Protein AF-A0A2S7PVA0-F1 (afdb_monomer)

Foldseek 3Di:
DDDDDDDDDDDDPDDDDDDDDPPPDPDPDDPDDPPPPEFQEDDCLPFQEDKDFPVCQVVDPADCDPLHHQWHFWDQDPTITGTFGWAAAEPPRYWWIFRDDDQVSHDPVSLLSQLLLLLVVQVVLPFPAEEAEPDNSVNNRCSNCVNVPHNDHFYKDQDDDPQFDCLQKFFFDDSHDDDGGTIIGGDPVCLVVFAPTAYEYEEEEDEQLRRVVSVVVSCVVSVGNDSAYEYQEYEADNSVVVDDPNNVVRYDYSTYYAIWTDDPRHTDHD

pLDDT: mean 85.4, std 19.68, range [29.08, 98.88]

Mean predicted aligned error: 9.06 Å

Solvent-accessible surface area (backbone atoms only — not comparable to full-atom values): 15372 Å² total; per-residue (Å²): 139,85,84,85,79,80,84,84,79,85,75,84,91,82,74,86,86,72,77,82,67,96,77,65,64,97,68,81,83,70,94,80,70,86,92,67,74,38,81,48,37,65,86,65,84,77,39,42,54,60,74,40,54,52,85,52,52,82,74,47,100,58,48,63,51,83,48,19,30,47,31,41,62,27,50,64,51,100,58,34,22,37,55,19,45,30,40,54,48,76,90,44,56,64,57,34,32,32,56,49,84,58,54,86,67,32,30,71,67,39,42,45,51,41,16,47,49,32,27,64,68,44,53,87,54,59,56,73,39,33,34,11,35,66,69,34,5,52,64,32,25,52,48,23,16,47,69,69,71,37,97,57,52,48,67,35,35,72,72,87,54,96,84,51,52,72,92,44,49,44,76,40,68,56,95,84,66,81,78,80,63,56,41,43,32,44,56,67,91,52,47,80,72,42,56,88,31,36,27,28,39,24,37,38,71,44,39,62,25,60,48,57,48,56,48,52,56,50,41,47,74,67,58,36,44,72,52,31,38,36,22,51,26,37,35,49,67,54,23,68,78,65,38,54,73,72,60,55,73,32,52,44,54,30,28,53,43,57,41,28,28,57,48,98,77,23,30,35,79,104

Secondary structure (DSSP, 8-state):
----PPPPPPP---S--PPPPTTS-SS-----S-----TT----TTTTS--EEGGGGGGSSS--SSSB-SEEEEESSSSEEEEEEEEEETTEEEEEEEE---GGGS-HHHHHHHHHHHHHHHGGG--SEEEE-TTHHHHHHHHHHHHHT-S--EEEES---TT--GGGEEE---TT--SSPPEEEE-GGGGGGTTTSEEEEEEEEESSSHHHHHHHHHHHHTT-EEEEEEEEEEESSTHHHHS-HHHHHTEEEEEEE-EEEEETTEEEE-

Radius of gyration: 22.17 Å; Cα contacts (8 Å, |Δi|>4): 518; chains: 1; bounding box: 52×64×64 Å

Structure (mmCIF, N/CA/C/O backbone):
data_AF-A0A2S7PVA0-F1
#
_entry.id   AF-A0A2S7PVA0-F1
#
loop_
_atom_site.group_PDB
_atom_site.id
_atom_site.type_symbol
_atom_site.label_atom_id
_atom_site.label_alt_id
_atom_site.label_comp_id
_atom_site.label_asym_id
_atom_site.label_entity_id
_atom_site.label_seq_id
_atom_site.pdbx_PDB_ins_code
_atom_site.Cartn_x
_atom_site.Cartn_y
_atom_site.Cartn_z
_atom_site.occupancy
_atom_site.B_iso_or_equiv
_atom_site.auth_seq_id
_atom_site.auth_comp_id
_atom_site.auth_asym_id
_atom_site.auth_atom_id
_atom_site.pdbx_PDB_model_num
ATOM 1 N N . MET A 1 1 ? -29.826 48.491 -10.763 1.00 40.53 1 MET A N 1
ATOM 2 C CA . MET A 1 1 ? -28.794 49.087 -11.645 1.00 40.53 1 MET A CA 1
ATOM 3 C C . MET A 1 1 ? -27.520 49.118 -10.806 1.00 40.53 1 MET A C 1
ATOM 5 O O . MET A 1 1 ? -27.577 49.700 -9.741 1.00 40.53 1 MET A O 1
ATOM 9 N N . ASN A 1 2 ? -26.447 48.369 -11.048 1.00 35.41 2 ASN A N 1
ATOM 10 C CA . ASN A 1 2 ? -25.770 48.039 -12.298 1.00 35.41 2 ASN A CA 1
ATOM 11 C C . ASN A 1 2 ? -25.243 46.597 -12.278 1.00 35.41 2 ASN A C 1
ATOM 13 O O . ASN A 1 2 ? -24.535 46.209 -11.355 1.00 35.41 2 ASN A O 1
ATOM 17 N N . GLY A 1 3 ? -25.563 45.836 -13.325 1.00 34.19 3 GLY A N 1
ATOM 18 C CA . GLY A 1 3 ? -24.833 44.628 -13.689 1.00 34.19 3 GLY A CA 1
ATOM 19 C C . GLY A 1 3 ? -23.724 45.001 -14.667 1.00 34.19 3 GLY A C 1
ATOM 20 O O . GLY A 1 3 ? -24.008 45.536 -15.738 1.00 34.19 3 GLY A O 1
ATOM 21 N N . SER A 1 4 ? -22.474 44.728 -14.307 1.00 36.03 4 SER A N 1
ATOM 22 C CA . SER A 1 4 ? -21.340 44.870 -15.219 1.00 36.03 4 SER A CA 1
ATOM 23 C C . SER A 1 4 ? -21.213 43.596 -16.051 1.00 36.03 4 SER A C 1
ATOM 25 O O . SER A 1 4 ? -20.776 42.557 -15.562 1.00 36.03 4 SER A O 1
ATOM 27 N N . LYS A 1 5 ? -21.650 43.67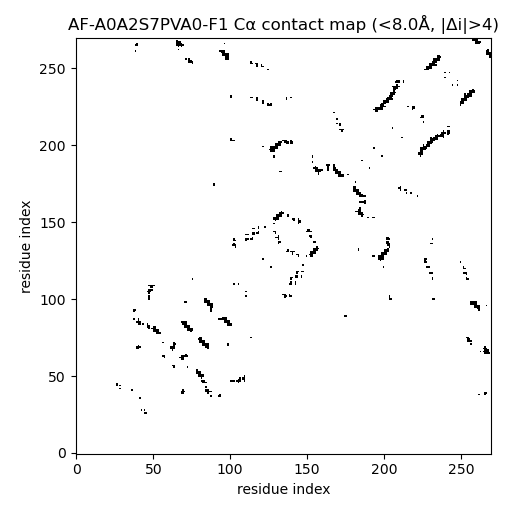7 -17.312 1.00 36.53 5 LYS A N 1
ATOM 28 C CA . LYS A 1 5 ? -21.418 42.664 -18.348 1.00 36.53 5 LYS A CA 1
ATOM 29 C C . LYS A 1 5 ? -19.937 42.669 -18.735 1.00 36.53 5 LYS A C 1
ATOM 31 O O . LYS A 1 5 ? -19.406 43.709 -19.110 1.00 36.53 5 LYS A O 1
ATOM 36 N N . ILE A 1 6 ? -19.299 41.505 -18.686 1.00 37.03 6 ILE A N 1
ATOM 37 C CA . ILE A 1 6 ? -17.985 41.267 -19.298 1.00 37.03 6 ILE A CA 1
ATOM 38 C C . ILE A 1 6 ? -18.224 41.022 -20.803 1.00 37.03 6 ILE A C 1
ATOM 40 O O . ILE A 1 6 ? -19.120 40.239 -21.131 1.00 37.03 6 ILE A O 1
ATOM 44 N N . PRO A 1 7 ? -17.500 41.677 -21.731 1.00 35.84 7 PRO A N 1
ATOM 45 C CA . PRO A 1 7 ? -17.732 41.496 -23.157 1.00 35.84 7 PRO A CA 1
ATOM 46 C C . PRO A 1 7 ? -17.161 40.164 -23.655 1.00 35.84 7 PRO A C 1
ATOM 48 O O . PRO A 1 7 ? -16.005 39.828 -23.409 1.00 35.84 7 PRO A O 1
ATOM 51 N N . TYR A 1 8 ? -17.997 39.429 -24.387 1.00 29.08 8 TYR A N 1
ATOM 52 C CA . TYR A 1 8 ? -17.640 38.240 -25.156 1.00 29.08 8 TYR A CA 1
ATOM 53 C C . TYR A 1 8 ? -16.896 38.698 -26.420 1.00 29.08 8 TYR A C 1
ATOM 55 O O . TYR A 1 8 ? -17.469 39.410 -27.245 1.00 29.08 8 TYR A O 1
ATOM 63 N N . THR A 1 9 ? -15.626 38.333 -26.579 1.00 37.41 9 THR A N 1
ATOM 64 C CA . THR A 1 9 ? -14.903 38.534 -27.839 1.00 37.41 9 THR A CA 1
ATOM 65 C C . THR A 1 9 ? -15.227 37.381 -28.787 1.00 37.41 9 THR A C 1
ATOM 67 O O . THR A 1 9 ? -14.934 36.220 -28.505 1.00 37.41 9 THR A O 1
ATOM 70 N N . SER A 1 10 ? -15.872 37.695 -29.914 1.00 35.56 10 SER A N 1
ATOM 71 C CA . SER A 1 10 ? -16.090 36.754 -31.012 1.00 35.56 10 SER A CA 1
ATOM 72 C C . SER A 1 10 ? -14.745 36.380 -31.632 1.00 35.56 10 SER A C 1
ATOM 74 O O . SER A 1 10 ? -14.022 37.258 -32.105 1.00 35.56 10 SER A O 1
ATOM 76 N N . LYS A 1 11 ? -14.403 35.090 -31.648 1.00 40.78 11 LYS A N 1
ATOM 77 C CA . LYS A 1 11 ? -13.320 34.588 -32.497 1.00 40.78 11 LYS A CA 1
ATOM 78 C C . LYS A 1 11 ? -13.879 34.218 -33.866 1.00 40.78 11 LYS A C 1
ATOM 80 O O . LYS A 1 11 ? -14.858 33.483 -33.955 1.00 40.78 11 LYS A O 1
ATOM 85 N N . ASP A 1 12 ? -13.221 34.765 -34.882 1.00 35.72 12 ASP A N 1
ATOM 86 C CA . ASP A 1 12 ? -13.365 34.463 -36.303 1.00 35.72 12 ASP A CA 1
ATOM 87 C C . ASP A 1 12 ? -13.485 32.962 -36.579 1.00 35.72 12 ASP A C 1
ATOM 89 O O . ASP A 1 12 ? -12.668 32.153 -36.132 1.00 35.72 12 ASP A O 1
ATOM 93 N N . THR A 1 13 ? -14.499 32.617 -37.366 1.00 42.31 13 THR A N 1
ATOM 94 C CA . THR A 1 13 ? -14.772 31.276 -37.882 1.00 42.31 13 THR A CA 1
ATOM 95 C C . THR A 1 13 ? -14.211 31.164 -39.294 1.00 42.31 13 THR A C 1
ATOM 97 O O . THR A 1 13 ? -14.911 31.376 -40.276 1.00 42.31 13 THR A O 1
ATOM 100 N N . SER A 1 14 ? -12.926 30.827 -39.411 1.00 40.72 14 SER A N 1
ATOM 101 C CA . SER A 1 14 ? -12.366 30.340 -40.679 1.00 40.72 14 SER A CA 1
ATOM 102 C C . SER A 1 14 ? -11.061 29.566 -40.469 1.00 40.72 14 SER A C 1
ATOM 104 O O . SER A 1 14 ? -9.987 30.013 -40.874 1.00 40.72 14 SER A O 1
ATOM 106 N N . LYS A 1 15 ? -11.134 28.400 -39.823 1.00 38.19 15 LYS A N 1
ATOM 107 C CA . LYS A 1 15 ? -10.180 27.305 -40.050 1.00 38.19 15 LYS A CA 1
ATOM 108 C C . LYS A 1 15 ? -10.946 25.990 -40.012 1.00 38.19 15 LYS A C 1
ATOM 110 O O . LYS A 1 15 ? -11.670 25.732 -39.062 1.00 38.19 15 LYS A O 1
ATOM 115 N N . GLU A 1 16 ? -10.818 25.242 -41.097 1.00 37.25 16 GLU A N 1
ATOM 116 C CA . GLU A 1 16 ? -11.435 23.943 -41.341 1.00 37.25 16 GLU A CA 1
ATOM 117 C C . GLU A 1 16 ? -11.142 22.965 -40.192 1.00 37.25 16 GLU A C 1
ATOM 119 O O . GLU A 1 16 ? -9.982 22.727 -39.846 1.00 37.25 16 GLU A O 1
ATOM 124 N N . ASP A 1 17 ? -12.203 22.407 -39.604 1.00 38.41 17 ASP A N 1
ATOM 125 C CA . ASP A 1 17 ? -12.130 21.348 -38.599 1.00 38.41 17 ASP A CA 1
ATOM 126 C C . ASP A 1 17 ? -11.750 20.023 -39.272 1.00 38.41 17 ASP A C 1
ATOM 128 O O . ASP A 1 17 ? -12.591 19.288 -39.793 1.00 38.41 17 ASP A O 1
ATOM 132 N N . VAL A 1 18 ? -10.456 19.705 -39.254 1.00 39.47 18 VAL A N 1
ATOM 133 C CA . VAL A 1 18 ? -9.972 18.343 -39.500 1.00 39.47 18 VAL A CA 1
ATOM 134 C C . VAL A 1 18 ? -10.166 17.547 -38.202 1.00 39.47 18 VAL A C 1
ATOM 136 O O . VAL A 1 18 ? -9.608 17.943 -37.175 1.00 39.47 18 VAL A O 1
ATOM 139 N N . PRO A 1 19 ? -10.926 16.435 -38.194 1.00 35.00 19 PRO A N 1
ATOM 140 C CA . PRO A 1 19 ? -11.076 15.627 -36.990 1.00 35.00 19 PRO A CA 1
ATOM 141 C C . PRO A 1 19 ? -9.715 15.026 -36.598 1.00 35.00 19 PRO A C 1
ATOM 143 O O . PRO A 1 19 ? -8.966 14.591 -37.480 1.00 35.00 19 PRO A O 1
ATOM 146 N N . PRO A 1 20 ? -9.358 14.991 -35.301 1.00 38.53 20 PRO A N 1
ATOM 147 C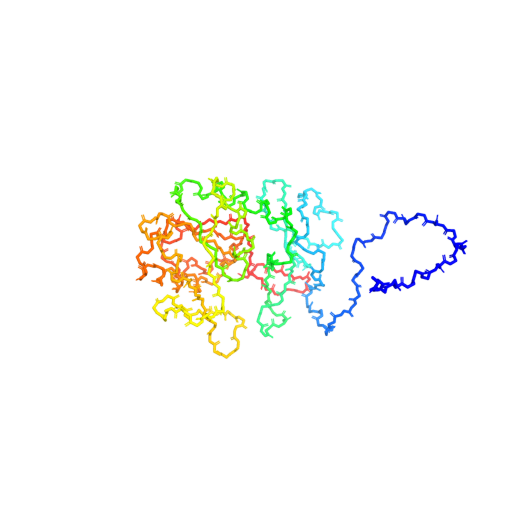 CA . PRO A 1 20 ? -8.079 14.439 -34.879 1.00 38.53 20 PRO A CA 1
ATOM 148 C C . PRO A 1 20 ? -8.014 12.949 -35.229 1.00 38.53 20 PRO A C 1
ATOM 150 O O . PRO A 1 20 ? -8.941 12.187 -34.946 1.00 38.53 20 PRO A O 1
ATOM 153 N N . SER A 1 21 ? -6.914 12.538 -35.864 1.00 38.97 21 SER A N 1
ATOM 154 C CA . SER A 1 21 ? -6.631 11.131 -36.132 1.00 38.97 21 SER A CA 1
ATOM 155 C C . SER A 1 21 ? -6.515 10.361 -34.814 1.00 38.97 21 SER A C 1
ATOM 157 O O . SER A 1 21 ? -5.967 10.855 -33.827 1.00 38.97 21 SER A O 1
ATOM 159 N N . SER A 1 22 ? -7.004 9.122 -34.803 1.00 44.53 22 SER A N 1
ATOM 160 C CA . SER A 1 22 ? -7.028 8.210 -33.649 1.00 44.53 22 SER A CA 1
ATOM 161 C C . SER A 1 22 ? -5.646 7.764 -33.137 1.00 44.53 22 SER A C 1
ATOM 163 O O . SER A 1 22 ? -5.575 6.866 -32.306 1.00 44.53 22 SER A O 1
ATOM 165 N N . ASP A 1 23 ? -4.563 8.378 -33.620 1.00 40.47 23 ASP A N 1
ATOM 166 C CA . ASP A 1 23 ? -3.165 8.024 -33.331 1.00 40.47 23 ASP A CA 1
ATOM 167 C C . ASP A 1 23 ? -2.453 9.023 -32.403 1.00 40.47 23 ASP A C 1
ATOM 169 O O . ASP A 1 23 ? -1.264 8.882 -32.105 1.00 40.47 23 ASP A O 1
ATOM 173 N N . GLN A 1 24 ? -3.152 10.042 -31.897 1.00 38.97 24 GLN A N 1
ATOM 174 C CA . GLN A 1 24 ? -2.595 10.884 -30.841 1.00 38.97 24 GLN A CA 1
ATOM 175 C C . GLN A 1 24 ? -2.660 10.145 -29.506 1.00 38.97 24 GLN A C 1
ATOM 177 O O . GLN A 1 24 ? -3.728 9.982 -28.916 1.00 38.97 24 GLN A O 1
ATOM 182 N N . ALA A 1 25 ? -1.494 9.713 -29.017 1.00 38.81 25 ALA A N 1
ATOM 183 C CA . ALA A 1 25 ? -1.330 9.236 -27.651 1.00 38.81 25 ALA A CA 1
ATOM 184 C C . ALA A 1 25 ? -2.048 10.202 -26.692 1.00 38.81 25 ALA A C 1
ATOM 186 O O . ALA A 1 25 ? -1.724 11.389 -26.659 1.00 38.81 25 ALA A O 1
ATOM 187 N N . LEU A 1 26 ? -3.009 9.683 -25.918 1.00 37.62 26 LEU A N 1
ATOM 188 C CA . LEU A 1 26 ? -3.904 10.432 -25.019 1.00 37.62 26 LEU A CA 1
ATOM 189 C C . LEU A 1 26 ? -3.189 11.359 -24.012 1.00 37.62 26 LEU A C 1
ATOM 191 O O . LEU A 1 26 ? -3.840 12.170 -23.362 1.00 37.62 26 LEU A O 1
ATOM 195 N N . TYR A 1 27 ? -1.859 11.281 -23.911 1.00 39.84 27 TYR A N 1
ATOM 196 C CA . TYR A 1 27 ? -1.022 12.148 -23.091 1.00 39.84 27 TYR A CA 1
ATOM 197 C C . TYR A 1 27 ? 0.310 12.436 -23.809 1.00 39.84 27 TYR A C 1
ATOM 199 O O . TYR A 1 27 ? 1.237 11.626 -23.716 1.00 39.84 27 TYR A O 1
ATOM 207 N N . PRO A 1 28 ? 0.462 13.568 -24.523 1.00 41.44 28 PRO A N 1
ATOM 208 C CA . PRO A 1 28 ? 1.761 13.967 -25.050 1.00 41.44 28 PRO A CA 1
ATOM 209 C C . PRO A 1 28 ? 2.713 14.227 -23.876 1.00 41.44 28 PRO A C 1
ATOM 211 O O . PRO A 1 28 ? 2.553 15.195 -23.131 1.00 41.44 28 PRO A O 1
ATOM 214 N N . TYR A 1 29 ? 3.717 13.368 -23.689 1.00 46.62 29 TYR A N 1
ATOM 215 C CA . TYR A 1 29 ? 4.789 13.644 -22.741 1.00 46.62 29 TYR A CA 1
ATOM 216 C C . TYR A 1 29 ? 5.672 14.747 -23.345 1.00 46.62 29 TYR A C 1
ATOM 218 O O . TYR A 1 29 ? 6.374 14.546 -24.331 1.00 46.62 29 TYR A O 1
ATOM 226 N N . ARG A 1 30 ? 5.622 15.957 -22.786 1.00 46.97 30 ARG A N 1
ATOM 227 C CA . ARG A 1 30 ? 6.718 16.919 -22.954 1.00 46.97 30 ARG A CA 1
ATOM 228 C C . ARG A 1 30 ? 7.723 16.643 -21.846 1.00 46.97 30 ARG A C 1
ATOM 230 O O . ARG A 1 30 ? 7.327 16.422 -20.705 1.00 46.97 30 ARG A O 1
ATOM 237 N N . THR A 1 31 ? 9.007 16.638 -22.177 1.00 45.00 31 THR A N 1
ATOM 238 C CA . THR A 1 31 ? 10.101 16.485 -21.213 1.00 45.00 31 THR A CA 1
ATOM 239 C C . THR A 1 31 ? 10.041 17.634 -20.199 1.00 45.00 31 THR A C 1
ATOM 241 O O . THR A 1 31 ? 10.485 18.741 -20.487 1.00 45.00 31 THR A O 1
ATOM 244 N N . ILE A 1 32 ? 9.433 17.403 -19.034 1.00 41.22 32 ILE A N 1
ATOM 245 C CA . ILE A 1 32 ? 9.379 18.351 -17.915 1.00 41.22 32 ILE A CA 1
ATOM 246 C C . ILE A 1 32 ? 10.041 17.655 -16.723 1.00 41.22 32 ILE A C 1
ATOM 248 O O . ILE A 1 32 ? 9.461 16.752 -16.126 1.00 41.22 32 ILE A O 1
ATOM 252 N N . GLY A 1 33 ? 11.281 18.043 -16.419 1.00 48.91 33 GLY A N 1
ATOM 253 C CA . GLY A 1 33 ? 12.088 17.499 -15.320 1.00 48.91 33 GLY A CA 1
ATOM 254 C C . GLY A 1 33 ? 13.539 17.215 -15.734 1.00 48.91 33 GLY A C 1
ATOM 255 O O . GLY A 1 33 ? 13.818 17.121 -16.932 1.00 48.91 33 GLY A O 1
ATOM 256 N N . PRO A 1 34 ? 14.482 17.107 -14.776 1.00 47.88 34 PRO A N 1
ATOM 257 C CA . PRO A 1 34 ? 15.859 16.743 -15.084 1.00 47.88 34 PRO A CA 1
ATOM 258 C C . PRO A 1 34 ? 15.883 15.382 -15.791 1.00 47.88 34 PRO A C 1
ATOM 260 O O . PRO A 1 34 ? 15.364 14.392 -15.279 1.00 47.88 34 PRO A O 1
ATOM 263 N N . LEU A 1 35 ? 16.472 15.346 -16.989 1.00 49.91 35 LEU A N 1
ATOM 264 C CA . LEU A 1 35 ? 16.760 14.122 -17.731 1.00 49.91 35 LEU A CA 1
ATOM 265 C C . LEU A 1 35 ? 17.751 13.276 -16.928 1.00 49.91 35 LEU A C 1
ATOM 267 O O . LEU A 1 35 ? 18.963 13.393 -17.076 1.00 49.91 35 LEU A O 1
ATOM 271 N N . THR A 1 36 ? 17.230 12.402 -16.081 1.00 53.41 36 THR A N 1
ATOM 272 C CA . THR A 1 36 ? 17.987 11.302 -15.486 1.00 53.41 36 THR A CA 1
ATOM 273 C C . THR A 1 36 ? 17.240 10.001 -15.750 1.00 53.41 36 THR A C 1
ATOM 275 O O . THR A 1 36 ? 16.908 9.246 -14.840 1.00 53.41 36 THR A O 1
ATOM 278 N N . HIS A 1 37 ? 16.954 9.720 -17.029 1.00 56.56 37 HIS A N 1
ATOM 279 C CA . HIS A 1 37 ? 16.619 8.354 -17.423 1.00 56.56 37 HIS A CA 1
ATOM 280 C C . HIS A 1 37 ? 17.846 7.489 -17.164 1.00 56.56 37 HIS A C 1
ATOM 282 O O . HIS A 1 37 ? 18.862 7.548 -17.853 1.00 56.56 37 HIS A O 1
ATOM 288 N N . THR A 1 38 ? 17.752 6.760 -16.068 1.00 72.50 38 THR A N 1
ATOM 289 C CA . THR A 1 38 ? 18.722 5.786 -15.598 1.00 72.50 38 THR A CA 1
ATOM 290 C C . THR A 1 38 ? 18.431 4.444 -16.264 1.00 72.50 38 THR A C 1
ATOM 292 O O . THR A 1 38 ? 17.438 4.301 -16.984 1.00 72.50 38 THR A O 1
ATOM 295 N N . HIS A 1 39 ? 19.317 3.474 -16.042 1.00 86.56 39 HIS A N 1
ATOM 296 C CA . HIS A 1 39 ? 19.247 2.091 -16.522 1.00 86.56 39 HIS A CA 1
ATOM 297 C C . HIS A 1 39 ? 17.803 1.558 -16.657 1.00 86.56 39 HIS A C 1
ATOM 299 O O . HIS A 1 39 ? 17.159 1.286 -15.658 1.00 86.56 39 HIS A O 1
ATOM 305 N N . PHE A 1 40 ? 17.263 1.448 -17.877 1.00 89.94 40 PHE A N 1
ATOM 306 C CA . PHE A 1 40 ? 15.893 0.966 -18.148 1.00 89.94 40 PHE A CA 1
ATOM 307 C C . PHE A 1 40 ? 14.778 1.598 -17.283 1.00 89.94 40 PHE A C 1
ATOM 309 O O . PHE A 1 40 ? 13.978 0.904 -16.658 1.00 89.94 40 PHE A O 1
ATOM 316 N N . THR A 1 41 ? 14.699 2.931 -17.276 1.00 88.00 41 THR A N 1
ATOM 317 C CA . THR A 1 41 ? 13.606 3.704 -16.654 1.00 88.00 41 THR A CA 1
ATOM 318 C C . THR A 1 41 ? 12.979 4.668 -17.662 1.00 88.00 41 THR A C 1
ATOM 320 O O . THR A 1 41 ? 13.639 5.083 -18.614 1.00 88.00 41 THR A O 1
ATOM 323 N N . GLN A 1 42 ? 11.709 5.040 -17.476 1.00 86.88 42 GLN A N 1
ATOM 324 C CA . GLN A 1 42 ? 11.005 5.969 -18.373 1.00 86.88 42 GLN A CA 1
ATOM 325 C C . GLN A 1 42 ? 9.999 6.856 -17.615 1.00 86.88 42 GLN A C 1
ATOM 327 O O . GLN A 1 42 ? 9.692 6.557 -16.455 1.00 86.88 42 GLN A O 1
ATOM 332 N N . PRO A 1 43 ? 9.487 7.950 -18.220 1.00 86.31 43 PRO A N 1
ATOM 333 C CA . PRO A 1 43 ? 8.485 8.801 -17.584 1.00 86.31 43 PRO A CA 1
ATOM 334 C C . PRO A 1 43 ? 7.252 8.003 -17.159 1.00 86.31 43 PRO A C 1
ATOM 336 O O . PRO A 1 43 ? 6.820 7.084 -17.853 1.00 86.31 43 PRO A O 1
ATOM 339 N N . THR A 1 44 ? 6.653 8.374 -16.028 1.00 88.50 44 THR A N 1
ATOM 340 C CA . THR A 1 44 ? 5.539 7.604 -15.459 1.00 88.50 44 THR A CA 1
ATOM 341 C C . THR A 1 44 ? 4.149 8.078 -15.893 1.00 88.50 44 THR A C 1
ATOM 343 O O . THR A 1 44 ? 3.159 7.613 -15.346 1.00 88.50 44 THR A O 1
ATOM 346 N N . THR A 1 45 ? 4.058 9.002 -16.852 1.00 83.19 45 THR A N 1
ATOM 347 C CA . THR A 1 45 ? 2.815 9.698 -17.233 1.00 83.19 45 THR A CA 1
ATOM 348 C C . THR A 1 45 ? 1.690 8.756 -17.670 1.00 83.19 45 THR A C 1
ATOM 350 O O . THR A 1 45 ? 0.538 8.990 -17.331 1.00 83.19 45 THR A O 1
ATOM 353 N N . SER A 1 46 ? 2.009 7.686 -18.401 1.00 88.88 46 SER A N 1
ATOM 354 C CA . SER A 1 46 ? 1.025 6.717 -18.906 1.00 88.88 46 SER A CA 1
ATOM 355 C C . SER A 1 46 ? 0.778 5.530 -17.969 1.00 88.88 46 SER A C 1
ATOM 357 O O . SER A 1 46 ? -0.064 4.678 -18.254 1.00 88.88 46 SER A O 1
ATOM 359 N N . TYR A 1 47 ? 1.503 5.449 -16.853 1.00 94.62 47 TYR A N 1
ATOM 360 C CA . TYR A 1 47 ? 1.388 4.337 -15.917 1.00 94.62 47 TYR A CA 1
ATOM 361 C C . TYR A 1 47 ? 0.232 4.525 -14.941 1.00 94.62 47 TYR A C 1
ATOM 363 O O . TYR A 1 47 ? -0.235 5.638 -14.712 1.00 94.62 47 TYR A O 1
ATOM 371 N N . TRP A 1 48 ? -0.231 3.409 -14.370 1.00 96.81 48 TRP A N 1
ATOM 372 C CA . TRP A 1 48 ? -1.373 3.350 -13.447 1.00 96.81 48 TRP A CA 1
ATOM 373 C C . TRP A 1 48 ? -2.703 3.849 -14.028 1.00 96.81 48 TRP A C 1
ATOM 375 O O . TRP A 1 48 ? -3.650 4.075 -13.281 1.00 96.81 48 TRP A O 1
ATOM 385 N N . GLN A 1 49 ? -2.797 3.996 -15.352 1.00 97.06 49 GLN A N 1
ATOM 386 C CA . GLN A 1 49 ? -4.017 4.464 -16.014 1.00 97.06 49 GLN A CA 1
ATOM 387 C C . GLN A 1 49 ? -4.927 3.322 -16.467 1.00 97.06 49 GLN A C 1
ATOM 389 O O . GLN A 1 49 ? -6.145 3.492 -16.511 1.00 97.06 49 GLN A O 1
ATOM 394 N N . THR A 1 50 ? -4.355 2.160 -16.786 1.00 96.44 50 THR A N 1
ATOM 395 C CA . THR A 1 50 ? -5.088 1.029 -17.359 1.00 96.44 50 THR A CA 1
ATOM 396 C C . THR A 1 50 ? -4.591 -0.312 -16.829 1.00 96.44 50 THR A C 1
ATOM 398 O O . THR A 1 50 ? -3.422 -0.464 -16.469 1.00 96.44 50 THR A O 1
ATOM 401 N N . ILE A 1 51 ? -5.498 -1.285 -16.812 1.00 97.44 51 ILE A N 1
ATOM 402 C CA . ILE A 1 51 ? -5.216 -2.701 -16.586 1.00 97.44 51 ILE A CA 1
ATOM 403 C C . ILE A 1 51 ? -5.215 -3.373 -17.950 1.00 97.44 51 ILE A C 1
ATOM 405 O O . ILE A 1 51 ? -6.143 -3.185 -18.737 1.00 97.44 51 ILE A O 1
ATOM 409 N N . ILE A 1 52 ? -4.184 -4.164 -18.228 1.00 96.44 52 ILE A N 1
ATOM 410 C CA . ILE A 1 52 ? -4.025 -4.819 -19.525 1.00 96.44 52 ILE A CA 1
ATOM 411 C C . ILE A 1 52 ? -4.256 -6.330 -19.420 1.00 96.44 52 ILE A C 1
ATOM 413 O O . ILE A 1 52 ? -3.945 -6.938 -18.388 1.00 96.44 52 ILE A O 1
ATOM 417 N N . PRO A 1 53 ? -4.760 -6.975 -20.484 1.00 97.50 53 PRO A N 1
ATOM 418 C CA . PRO A 1 53 ? -4.705 -8.424 -20.605 1.00 97.50 53 PRO A CA 1
ATOM 419 C C . PRO A 1 53 ? -3.251 -8.901 -20.638 1.00 97.50 53 PRO A C 1
ATOM 421 O O . PRO A 1 53 ? -2.410 -8.318 -21.325 1.00 97.50 53 PRO A O 1
ATOM 424 N N . LYS A 1 54 ? -2.948 -10.011 -19.963 1.00 97.12 54 LYS A N 1
ATOM 425 C CA . LYS A 1 54 ? -1.616 -10.635 -20.025 1.00 97.12 54 LYS A CA 1
ATOM 426 C C . LYS A 1 54 ? -1.247 -11.077 -21.442 1.00 97.12 54 LYS A C 1
ATOM 428 O O . LYS A 1 54 ? -0.076 -11.045 -21.798 1.00 97.12 54 LYS A O 1
ATOM 433 N N . SER A 1 55 ? -2.235 -11.415 -22.273 1.00 96.50 55 SER A N 1
ATOM 434 C CA . SER A 1 55 ? -2.030 -11.733 -23.692 1.00 96.50 55 SER A CA 1
ATOM 435 C C . SER A 1 55 ? -1.469 -10.564 -24.507 1.00 96.50 55 SER A C 1
ATOM 437 O O . SER A 1 55 ? -0.877 -10.790 -25.557 1.00 96.50 55 SER A O 1
ATOM 439 N N . SER A 1 56 ? -1.606 -9.323 -24.032 1.00 95.75 56 SER A N 1
ATOM 440 C CA . SER A 1 56 ? -1.036 -8.143 -24.686 1.00 95.75 56 SER A CA 1
ATOM 441 C C . SER A 1 56 ? 0.426 -7.888 -24.297 1.00 95.75 56 SER A C 1
ATOM 443 O O . SER A 1 56 ? 1.080 -7.067 -24.936 1.00 95.75 56 SER A O 1
ATOM 445 N N . LEU A 1 57 ? 0.982 -8.586 -23.299 1.00 95.19 57 LEU A N 1
ATOM 446 C CA . LEU A 1 57 ? 2.357 -8.352 -22.832 1.00 95.19 57 LEU A CA 1
ATOM 447 C C . LEU A 1 57 ? 3.405 -8.601 -23.924 1.00 95.19 57 LEU A C 1
ATOM 449 O O . LEU A 1 57 ? 4.363 -7.840 -24.026 1.00 95.19 57 LEU A O 1
ATOM 453 N N . SER A 1 58 ? 3.192 -9.603 -24.782 1.00 92.94 58 SER A N 1
ATOM 454 C CA . SER A 1 58 ? 4.092 -9.930 -25.897 1.00 92.94 58 SER A CA 1
ATOM 455 C C . SER A 1 58 ? 4.071 -8.904 -27.035 1.00 92.94 58 SER A C 1
ATOM 457 O O . SER A 1 58 ? 4.958 -8.926 -27.881 1.00 92.94 58 SER A O 1
ATOM 459 N N . SER A 1 59 ? 3.067 -8.019 -27.076 1.00 93.62 59 SER A N 1
ATOM 460 C CA . SER A 1 59 ? 2.979 -6.931 -28.064 1.00 93.62 59 SER A CA 1
ATOM 461 C C . SER A 1 59 ? 3.666 -5.637 -27.621 1.00 93.62 59 SER A C 1
ATOM 463 O O . SER A 1 59 ? 3.757 -4.693 -28.406 1.00 93.62 59 SER A O 1
ATOM 465 N N . LEU A 1 60 ? 4.152 -5.567 -26.377 1.00 94.31 60 LEU A N 1
ATOM 466 C CA . LEU A 1 60 ? 4.882 -4.397 -25.899 1.00 94.31 60 LEU A CA 1
ATOM 467 C C . LEU A 1 60 ? 6.244 -4.295 -26.607 1.00 94.31 60 LEU A C 1
ATOM 469 O O . LEU A 1 60 ? 6.901 -5.313 -26.823 1.00 94.31 60 LEU A O 1
ATOM 473 N N . PRO A 1 61 ? 6.731 -3.079 -26.917 1.00 94.31 61 PRO A N 1
ATOM 474 C CA . PRO A 1 61 ? 7.983 -2.882 -27.653 1.00 94.31 61 PRO A CA 1
ATOM 475 C C . PRO A 1 61 ? 9.243 -3.120 -26.794 1.00 94.31 61 PRO A C 1
ATOM 477 O O . PRO A 1 61 ? 10.334 -2.675 -27.145 1.00 94.31 61 PRO A O 1
ATOM 480 N N . TYR A 1 62 ? 9.100 -3.771 -25.639 1.00 94.38 62 TYR A N 1
ATOM 481 C CA . TYR A 1 62 ? 10.155 -4.038 -24.668 1.00 94.38 62 TYR A CA 1
ATOM 482 C C . TYR A 1 62 ? 9.824 -5.289 -23.844 1.00 94.38 62 TYR A C 1
ATOM 484 O O . TYR A 1 62 ? 8.672 -5.715 -23.757 1.00 94.38 62 TYR A O 1
ATOM 492 N N . ARG A 1 63 ? 10.836 -5.871 -23.195 1.00 94.56 63 ARG A N 1
ATOM 493 C CA . ARG A 1 63 ? 10.666 -7.079 -22.377 1.00 94.56 63 ARG A CA 1
ATOM 494 C C . ARG A 1 63 ? 9.959 -6.789 -21.057 1.00 94.56 63 ARG A C 1
ATOM 496 O O . ARG A 1 63 ? 10.402 -5.949 -20.269 1.00 94.56 63 ARG A O 1
ATOM 503 N N . THR A 1 64 ? 8.911 -7.564 -20.801 1.00 94.12 64 THR A N 1
ATOM 504 C CA . THR A 1 64 ? 8.189 -7.643 -19.523 1.00 94.12 64 THR A CA 1
ATOM 505 C C . THR A 1 64 ? 8.458 -8.949 -18.770 1.00 94.12 64 THR A C 1
ATOM 507 O O . THR A 1 64 ? 7.817 -9.216 -17.761 1.00 94.12 64 THR A O 1
ATOM 510 N N . GLU A 1 65 ? 9.453 -9.716 -19.216 1.00 95.19 65 GLU A N 1
ATOM 511 C CA . GLU A 1 65 ? 10.030 -10.874 -18.527 1.00 95.19 65 GLU A CA 1
ATOM 512 C C . GLU A 1 65 ? 11.483 -10.571 -18.121 1.00 95.19 65 GLU A C 1
ATOM 514 O O . GLU A 1 65 ? 12.106 -9.700 -18.741 1.00 95.19 65 GLU A O 1
ATOM 519 N N . PRO A 1 66 ? 12.054 -11.267 -17.116 1.00 95.38 66 PRO A N 1
ATOM 520 C CA . PRO A 1 66 ? 13.452 -11.093 -16.735 1.00 95.38 66 PRO A CA 1
ATOM 521 C C . PRO A 1 66 ? 14.421 -11.311 -17.919 1.00 95.38 66 PRO A C 1
ATOM 523 O O . PRO A 1 66 ? 14.330 -12.333 -18.596 1.00 95.38 66 PRO A O 1
ATOM 526 N N . PRO A 1 67 ? 15.403 -10.419 -18.145 1.00 96.75 67 PRO A N 1
ATOM 527 C CA . PRO A 1 67 ? 15.586 -9.144 -17.462 1.00 96.75 67 PRO A CA 1
ATOM 528 C C . PRO A 1 67 ? 14.541 -8.108 -17.910 1.00 96.75 67 PRO A C 1
ATOM 530 O O . PRO A 1 67 ? 14.487 -7.726 -19.085 1.00 96.75 67 PRO A O 1
ATOM 533 N N . TYR A 1 68 ? 13.746 -7.634 -16.946 1.00 96.69 68 TYR A N 1
ATOM 534 C CA . TYR A 1 68 ? 12.686 -6.650 -17.145 1.00 96.69 68 TYR A CA 1
ATOM 535 C C . TYR A 1 68 ? 13.290 -5.335 -17.630 1.00 96.69 68 TYR A C 1
ATOM 537 O O . TYR A 1 68 ? 14.305 -4.890 -17.096 1.00 96.69 68 TYR A O 1
ATOM 545 N N . GLN A 1 69 ? 12.672 -4.689 -18.616 1.00 94.81 69 GLN A N 1
ATOM 546 C CA . GLN A 1 69 ? 13.132 -3.383 -19.090 1.00 94.81 69 GLN A CA 1
ATOM 547 C C . GLN A 1 69 ? 12.423 -2.249 -18.349 1.00 94.81 69 GLN A C 1
ATOM 549 O O . GLN A 1 69 ? 12.806 -1.944 -17.234 1.00 94.81 69 GLN A O 1
ATOM 554 N N . PHE A 1 70 ? 11.413 -1.600 -18.925 1.00 94.38 70 PHE A N 1
ATOM 555 C CA . PHE A 1 70 ? 10.868 -0.355 -18.359 1.00 94.38 70 PHE A CA 1
ATOM 556 C C . PHE A 1 70 ? 9.771 -0.553 -17.306 1.00 94.38 70 PHE A C 1
ATOM 558 O O . PHE A 1 70 ? 9.460 0.377 -16.556 1.00 94.38 70 PHE A O 1
ATOM 565 N N . SER A 1 71 ? 9.173 -1.745 -17.250 1.00 96.19 71 SER A N 1
ATOM 566 C CA . SER A 1 71 ? 8.053 -2.034 -16.359 1.00 96.19 71 SER A CA 1
ATOM 567 C C . SER A 1 71 ? 8.043 -3.473 -15.862 1.00 96.19 71 SER A C 1
ATOM 569 O O . SER A 1 71 ? 8.495 -4.379 -16.563 1.00 96.19 71 SER A O 1
ATOM 571 N N . TYR A 1 72 ? 7.405 -3.682 -14.715 1.00 97.69 72 TYR A N 1
ATOM 572 C CA . TYR A 1 72 ? 7.053 -4.995 -14.189 1.00 97.69 72 TYR A CA 1
ATOM 573 C C . TYR A 1 72 ? 5.542 -5.256 -14.357 1.00 97.69 72 TYR A C 1
ATOM 575 O O . TYR A 1 72 ? 4.744 -4.416 -13.925 1.00 97.69 72 TYR A O 1
ATOM 583 N N . PRO A 1 73 ? 5.120 -6.379 -14.970 1.00 97.62 73 PRO A N 1
ATOM 584 C CA . PRO A 1 73 ? 3.708 -6.717 -15.140 1.00 97.62 73 PRO A CA 1
ATOM 585 C C . PRO A 1 73 ? 3.138 -7.380 -13.877 1.00 97.62 73 PRO A C 1
ATOM 587 O O . PRO A 1 73 ? 3.051 -8.604 -13.779 1.00 97.62 73 PRO A O 1
ATOM 590 N N . ALA A 1 74 ? 2.723 -6.575 -12.900 1.00 98.12 74 ALA A N 1
ATOM 591 C CA . ALA A 1 74 ? 2.155 -7.092 -11.661 1.00 98.12 74 ALA A CA 1
ATOM 592 C C . ALA A 1 74 ? 0.802 -7.769 -11.922 1.00 98.12 74 ALA A C 1
ATOM 594 O O . ALA A 1 74 ? -0.116 -7.165 -12.476 1.00 98.12 74 ALA A O 1
ATOM 595 N N . SER A 1 75 ? 0.675 -9.038 -11.535 1.00 97.44 75 SER A N 1
ATOM 596 C CA . SER A 1 75 ? -0.538 -9.826 -11.767 1.00 97.44 75 SER A CA 1
ATOM 597 C C . SER A 1 75 ? -1.687 -9.339 -10.880 1.00 97.44 75 SER A C 1
ATOM 599 O O . SER A 1 75 ? -1.564 -9.404 -9.662 1.00 97.44 75 SER A O 1
ATOM 601 N N . LEU A 1 76 ? -2.816 -8.929 -11.475 1.00 94.50 76 LEU A N 1
ATOM 602 C CA . LEU A 1 76 ? -4.058 -8.637 -10.736 1.00 94.50 76 LEU A CA 1
ATOM 603 C C . LEU A 1 76 ? -4.948 -9.873 -10.635 1.00 94.50 76 LEU A C 1
ATOM 605 O O . LEU A 1 76 ? -5.457 -10.204 -9.570 1.00 94.50 76 LEU A O 1
ATOM 609 N N . THR A 1 77 ? -5.130 -10.560 -11.761 1.00 93.38 77 THR A N 1
ATOM 610 C CA . THR A 1 77 ? -5.930 -11.785 -11.859 1.00 93.38 77 THR A CA 1
ATOM 611 C C . THR A 1 77 ? -5.172 -12.838 -12.664 1.00 93.38 77 THR A C 1
ATOM 613 O O . THR A 1 77 ? -4.039 -12.619 -13.105 1.00 93.38 77 THR A O 1
ATOM 616 N N . GLY A 1 78 ? -5.798 -13.993 -12.907 1.00 94.00 78 GLY A N 1
ATOM 617 C CA . GLY A 1 78 ? -5.251 -14.996 -13.821 1.00 94.00 78 GLY A CA 1
ATOM 618 C C . GLY A 1 78 ? -4.918 -14.419 -15.204 1.00 94.00 78 GLY A C 1
ATOM 619 O O . GLY A 1 78 ? -3.863 -14.739 -15.747 1.00 94.00 78 GLY A O 1
ATOM 620 N N . SER A 1 79 ? -5.744 -13.505 -15.724 1.00 96.12 79 SER A N 1
ATOM 621 C CA . SER A 1 79 ? -5.677 -13.008 -17.105 1.00 96.12 79 SER A CA 1
ATOM 622 C C . SER A 1 79 ? -5.284 -11.535 -17.250 1.00 96.12 79 SER A C 1
ATOM 624 O O . SER A 1 79 ? -4.996 -11.109 -18.367 1.00 96.12 79 SER A O 1
ATOM 626 N N . THR A 1 80 ? -5.231 -10.757 -16.165 1.00 97.75 80 THR A N 1
ATOM 627 C CA . THR A 1 80 ? -4.934 -9.314 -16.210 1.00 97.75 80 THR A CA 1
ATOM 628 C C . THR A 1 80 ? -3.715 -8.925 -15.379 1.00 97.75 80 THR A C 1
ATOM 630 O O . THR A 1 80 ? -3.378 -9.570 -14.380 1.00 97.75 80 THR A O 1
ATOM 633 N N . ALA A 1 81 ? -3.044 -7.856 -15.801 1.00 97.94 81 ALA A N 1
ATOM 634 C CA . ALA A 1 81 ? -1.887 -7.287 -15.126 1.00 97.94 81 ALA A CA 1
ATOM 635 C C . ALA A 1 81 ? -1.931 -5.753 -15.123 1.00 97.94 81 ALA A C 1
ATOM 637 O O . ALA A 1 81 ? -2.514 -5.122 -16.009 1.00 97.94 81 ALA A O 1
ATOM 638 N N . LEU A 1 82 ? -1.269 -5.158 -14.136 1.00 98.12 82 LEU A N 1
ATOM 639 C CA . LEU A 1 82 ? -0.963 -3.736 -14.076 1.00 98.12 82 LEU A CA 1
ATOM 640 C C . LEU A 1 82 ? 0.525 -3.563 -14.349 1.00 98.12 82 LEU A C 1
ATOM 642 O O . LEU A 1 82 ? 1.368 -4.095 -13.626 1.00 98.12 82 LEU A O 1
ATOM 646 N N . LEU A 1 83 ? 0.851 -2.803 -15.392 1.00 97.50 83 LEU A N 1
ATOM 647 C CA . LEU A 1 83 ? 2.233 -2.421 -15.648 1.00 97.50 83 LEU A CA 1
ATOM 648 C C . LEU A 1 83 ? 2.660 -1.388 -14.607 1.00 97.50 83 LEU A C 1
ATOM 650 O O . LEU A 1 83 ? 2.086 -0.301 -14.522 1.00 97.50 83 LEU A O 1
ATOM 654 N N . LEU A 1 84 ? 3.678 -1.730 -13.827 1.00 97.81 84 LEU A N 1
ATOM 655 C CA . LEU A 1 84 ? 4.299 -0.840 -12.857 1.00 97.81 84 LEU A CA 1
ATOM 656 C C . LEU A 1 84 ? 5.610 -0.302 -13.438 1.00 97.81 84 LEU A C 1
ATOM 658 O O . LEU A 1 84 ? 6.449 -1.109 -13.848 1.00 97.81 84 LEU A O 1
ATOM 662 N N . PRO A 1 85 ? 5.836 1.022 -13.467 1.00 95.94 85 PRO A N 1
ATOM 663 C CA . PRO A 1 85 ? 7.097 1.574 -13.938 1.00 95.94 85 PRO A CA 1
ATOM 664 C C . PRO A 1 85 ? 8.230 1.179 -12.996 1.00 95.94 85 PRO A C 1
ATOM 666 O O . PRO A 1 85 ? 8.068 1.211 -11.771 1.00 95.94 85 PRO A O 1
ATOM 669 N N . LEU A 1 86 ? 9.391 0.863 -13.565 1.00 93.69 86 LEU A N 1
ATOM 670 C CA . LEU A 1 86 ? 10.598 0.635 -12.781 1.00 93.69 86 LEU A CA 1
ATOM 671 C C . LEU A 1 86 ? 11.280 1.961 -12.455 1.00 93.69 86 LEU A C 1
ATOM 673 O O . LEU A 1 86 ? 11.460 2.821 -13.322 1.00 93.69 86 LEU A O 1
ATOM 677 N N . ARG A 1 87 ? 11.638 2.133 -11.183 1.00 89.38 87 ARG A N 1
ATOM 678 C CA . ARG A 1 87 ? 12.308 3.328 -10.661 1.00 89.38 87 ARG A CA 1
ATOM 679 C C . ARG A 1 87 ? 13.515 2.934 -9.821 1.00 89.38 87 ARG A C 1
ATOM 681 O O . ARG A 1 87 ? 13.419 1.937 -9.105 1.00 89.38 87 ARG A O 1
ATOM 688 N N . PRO A 1 88 ? 14.612 3.706 -9.841 1.00 84.00 88 PRO A N 1
ATOM 689 C CA . PRO A 1 88 ? 15.734 3.440 -8.959 1.00 84.00 88 PRO A CA 1
ATOM 690 C C . PRO A 1 88 ? 15.330 3.610 -7.493 1.00 84.00 88 PRO A C 1
ATOM 692 O O . PRO A 1 88 ? 14.414 4.373 -7.178 1.00 84.00 88 PRO A O 1
ATOM 695 N N . LEU A 1 89 ? 15.997 2.886 -6.598 1.00 80.25 89 LEU A N 1
ATOM 696 C CA . LEU A 1 89 ? 15.662 2.877 -5.176 1.00 80.25 89 LEU A CA 1
ATOM 697 C C . LEU A 1 89 ? 16.647 3.722 -4.357 1.00 80.25 89 LEU A C 1
ATOM 699 O O . LEU A 1 89 ? 17.812 3.358 -4.207 1.00 80.25 89 LEU A O 1
ATOM 703 N N . GLY A 1 90 ? 16.143 4.792 -3.737 1.00 70.50 90 GLY A N 1
ATOM 704 C CA . GLY A 1 90 ? 16.941 5.697 -2.904 1.00 70.50 90 GLY A CA 1
ATOM 705 C C . GLY A 1 90 ? 17.884 6.573 -3.733 1.00 70.50 90 GLY A C 1
ATOM 706 O O . GLY A 1 90 ? 17.566 6.946 -4.859 1.00 70.50 90 GLY A O 1
ATOM 707 N N . THR A 1 91 ? 19.052 6.901 -3.178 1.00 68.56 91 THR A N 1
ATOM 708 C CA . THR A 1 91 ? 20.091 7.683 -3.874 1.00 68.56 91 THR A CA 1
ATOM 709 C C . THR A 1 91 ? 20.893 6.853 -4.885 1.00 68.56 91 THR A C 1
ATOM 711 O O . THR A 1 91 ? 21.588 7.410 -5.738 1.00 68.56 91 THR A O 1
ATOM 714 N N . ASP A 1 92 ? 20.780 5.522 -4.832 1.00 70.62 92 ASP A N 1
ATOM 715 C CA . ASP A 1 92 ? 21.377 4.620 -5.810 1.00 70.62 92 ASP A CA 1
ATOM 716 C C . ASP A 1 92 ? 20.522 4.553 -7.076 1.00 70.62 92 ASP A C 1
ATOM 718 O O . ASP A 1 92 ? 19.532 3.828 -7.184 1.00 70.62 92 ASP A O 1
ATOM 722 N N . THR A 1 93 ? 20.954 5.326 -8.064 1.00 69.12 93 THR A N 1
ATOM 723 C CA . THR A 1 93 ? 20.256 5.483 -9.337 1.00 69.12 93 THR A CA 1
ATOM 724 C C . THR A 1 93 ? 20.568 4.391 -10.359 1.00 69.12 93 THR A C 1
ATOM 726 O O . THR A 1 93 ? 20.039 4.444 -11.468 1.00 69.12 93 THR A O 1
ATOM 729 N N . LYS A 1 94 ? 21.444 3.421 -10.048 1.00 72.19 94 LYS A N 1
ATOM 730 C CA . LYS A 1 94 ? 21.993 2.508 -11.067 1.00 72.19 94 LYS A CA 1
ATOM 731 C C . LYS A 1 94 ? 21.931 1.033 -10.713 1.00 72.19 94 LYS A C 1
ATOM 733 O O . LYS A 1 94 ? 21.823 0.234 -11.635 1.00 72.19 94 LYS A O 1
ATOM 738 N N . SER A 1 95 ? 22.040 0.653 -9.442 1.00 84.75 95 SER A N 1
ATOM 739 C CA . SER A 1 95 ? 22.201 -0.765 -9.090 1.00 84.75 95 SER A CA 1
ATOM 740 C C . SER A 1 95 ? 20.917 -1.427 -8.597 1.00 84.75 95 SER A C 1
ATOM 742 O O . SER A 1 95 ? 20.758 -2.641 -8.739 1.00 84.75 95 SER A O 1
ATOM 744 N N . ARG A 1 96 ? 19.968 -0.641 -8.076 1.00 89.62 96 ARG A N 1
ATOM 745 C CA . ARG A 1 96 ? 18.724 -1.131 -7.473 1.00 89.62 96 ARG A CA 1
ATOM 746 C C . ARG A 1 96 ? 17.514 -0.401 -8.023 1.00 89.62 96 ARG A C 1
ATOM 748 O O . ARG A 1 96 ? 17.541 0.816 -8.173 1.00 89.62 96 ARG A O 1
ATOM 755 N N . ALA A 1 97 ? 16.434 -1.144 -8.228 1.00 91.44 97 ALA A N 1
ATOM 756 C CA . ALA A 1 97 ? 15.149 -0.588 -8.616 1.00 91.44 97 ALA A CA 1
ATOM 757 C C . ALA A 1 97 ? 13.983 -1.248 -7.882 1.00 91.44 97 ALA A C 1
ATOM 759 O O . ALA A 1 97 ? 14.111 -2.295 -7.240 1.00 91.44 97 ALA A O 1
ATOM 760 N N . VAL A 1 98 ? 12.832 -0.604 -8.007 1.00 93.19 98 VAL A N 1
ATOM 761 C CA . VAL A 1 98 ? 11.534 -1.065 -7.536 1.00 93.19 98 VAL A CA 1
ATOM 762 C C . VAL A 1 98 ? 10.497 -0.896 -8.634 1.00 93.19 98 VAL A C 1
ATOM 764 O O . VAL A 1 98 ? 10.542 0.067 -9.403 1.00 93.19 98 VAL A O 1
ATOM 767 N N . ALA A 1 99 ? 9.529 -1.806 -8.676 1.00 95.81 99 ALA A N 1
ATOM 768 C CA . ALA A 1 99 ? 8.278 -1.557 -9.371 1.00 95.81 99 ALA A CA 1
ATOM 769 C C . ALA A 1 99 ? 7.464 -0.556 -8.542 1.00 95.81 99 ALA A C 1
ATOM 771 O O . ALA A 1 99 ? 7.192 -0.789 -7.366 1.00 95.81 99 ALA A O 1
ATOM 772 N N . SER A 1 100 ? 7.125 0.596 -9.109 1.00 94.94 100 SER A N 1
ATOM 773 C CA . SER A 1 100 ? 6.472 1.668 -8.358 1.00 94.94 100 SER A CA 1
ATOM 774 C C . SER A 1 100 ? 4.956 1.587 -8.501 1.00 94.94 100 SER A C 1
ATOM 776 O O . SER A 1 100 ? 4.437 1.582 -9.613 1.00 94.94 100 SER A O 1
ATOM 778 N N . LEU A 1 101 ? 4.240 1.583 -7.378 1.00 96.81 101 LEU A N 1
ATOM 779 C CA . LEU A 1 101 ? 2.809 1.873 -7.323 1.00 96.81 101 LEU A CA 1
ATOM 780 C C . LEU A 1 101 ? 2.635 3.279 -6.741 1.00 96.81 101 LEU A C 1
ATOM 782 O O . LEU A 1 101 ? 3.177 3.565 -5.680 1.00 96.81 101 LEU A O 1
ATOM 786 N N . ALA A 1 102 ? 1.917 4.156 -7.441 1.00 95.44 102 ALA A N 1
ATOM 787 C CA . ALA A 1 102 ? 1.624 5.511 -6.979 1.00 95.44 102 ALA A CA 1
ATOM 788 C C . ALA A 1 102 ? 0.118 5.769 -7.095 1.00 95.44 102 ALA A C 1
ATOM 790 O O . ALA A 1 102 ? -0.355 6.293 -8.102 1.00 95.44 102 ALA A O 1
ATOM 791 N N . LEU A 1 103 ? -0.639 5.375 -6.067 1.00 96.94 103 LEU A N 1
ATOM 792 C CA . LEU A 1 103 ? -2.104 5.479 -6.067 1.00 96.94 103 LEU A CA 1
ATOM 793 C C . LEU A 1 103 ? -2.634 6.900 -6.329 1.00 96.94 103 LEU A C 1
ATOM 795 O O . LEU A 1 103 ? -3.579 7.010 -7.104 1.00 96.94 103 LEU A O 1
ATOM 799 N N . PRO A 1 104 ? -2.024 7.991 -5.817 1.00 95.56 104 PRO A N 1
ATOM 800 C CA . PRO A 1 104 ? -2.470 9.347 -6.151 1.00 95.56 104 PRO A CA 1
ATOM 801 C C . PRO A 1 104 ? -2.384 9.711 -7.642 1.00 95.56 104 PRO A C 1
ATOM 803 O O . PRO A 1 104 ? -2.982 10.697 -8.059 1.00 95.56 104 PRO A O 1
ATOM 806 N N . HIS A 1 105 ? -1.623 8.959 -8.445 1.00 95.50 105 HIS A N 1
ATOM 807 C CA . HIS A 1 105 ? -1.516 9.154 -9.894 1.00 95.50 105 HIS A CA 1
ATOM 808 C C . HIS A 1 105 ? -2.360 8.149 -10.688 1.00 95.50 105 HIS A C 1
ATOM 810 O O . HIS A 1 105 ? -2.425 8.247 -11.912 1.00 95.50 105 HIS A O 1
ATOM 816 N N . ALA A 1 106 ? -2.950 7.153 -10.028 1.00 97.12 106 ALA A N 1
ATOM 817 C CA . ALA A 1 106 ? -3.682 6.085 -10.684 1.00 97.12 106 ALA A CA 1
ATOM 818 C C . ALA A 1 106 ? -5.075 6.545 -11.131 1.00 97.12 106 ALA A C 1
ATOM 820 O O . ALA A 1 106 ? -5.706 7.383 -10.488 1.00 97.12 106 ALA A O 1
ATOM 821 N N . SER A 1 107 ? -5.579 5.968 -12.223 1.00 97.94 107 SER A N 1
ATOM 822 C CA . SER A 1 107 ? -6.963 6.196 -12.636 1.00 97.94 107 SER A CA 1
ATOM 823 C C . SER A 1 107 ? -7.936 5.563 -11.638 1.00 97.94 107 SER A C 1
ATOM 825 O O . SER A 1 107 ? -7.640 4.534 -11.024 1.00 97.94 107 SER A O 1
ATOM 827 N N . ASN A 1 108 ? -9.145 6.120 -11.532 1.00 97.88 108 ASN A N 1
ATOM 828 C CA . ASN A 1 108 ? -10.206 5.538 -10.701 1.00 97.88 108 ASN A CA 1
ATOM 829 C C . ASN A 1 108 ? -10.523 4.085 -11.089 1.00 97.88 108 ASN A C 1
ATOM 831 O O . ASN A 1 108 ? -10.897 3.298 -10.226 1.00 97.88 108 ASN A O 1
ATOM 835 N N . THR A 1 109 ? -10.343 3.711 -12.360 1.00 97.62 109 THR A N 1
ATOM 836 C CA . THR A 1 109 ? -10.490 2.325 -12.826 1.00 97.62 109 THR A CA 1
ATOM 837 C C . THR A 1 109 ? -9.463 1.403 -12.171 1.00 97.62 109 THR A C 1
ATOM 839 O O . THR A 1 109 ? -9.824 0.344 -11.664 1.00 97.62 109 THR A O 1
ATOM 842 N N . VAL A 1 110 ? -8.189 1.809 -12.138 1.00 98.50 110 VAL A N 1
ATOM 843 C CA . VAL A 1 110 ? -7.125 1.030 -11.486 1.00 98.50 110 VAL A CA 1
ATOM 844 C C . VAL A 1 110 ? -7.343 0.982 -9.975 1.00 98.50 110 VAL A C 1
ATOM 846 O O . VAL A 1 110 ? -7.312 -0.101 -9.397 1.00 98.50 110 VAL A O 1
ATOM 849 N N . VAL A 1 111 ? -7.616 2.124 -9.334 1.00 98.69 111 VAL A N 1
ATOM 850 C CA . VAL A 1 111 ? -7.888 2.186 -7.885 1.00 98.69 111 VAL A CA 1
ATOM 851 C C . VAL A 1 111 ? -9.090 1.316 -7.518 1.00 98.69 111 VAL A C 1
ATOM 853 O O . VAL A 1 111 ? -9.016 0.539 -6.569 1.00 98.69 111 VAL A O 1
ATOM 856 N N . GLY A 1 112 ? -10.174 1.404 -8.291 1.00 98.62 112 GLY A N 1
ATOM 857 C CA . GLY A 1 112 ? -11.398 0.642 -8.079 1.00 98.62 112 GLY A CA 1
ATOM 858 C C . GLY A 1 112 ? -11.189 -0.866 -8.189 1.00 98.62 112 GLY A C 1
ATOM 859 O O . GLY A 1 112 ? -11.717 -1.603 -7.361 1.00 98.62 112 GLY A O 1
ATOM 860 N N . GLU A 1 113 ? -10.394 -1.339 -9.149 1.00 98.56 113 GLU A N 1
ATOM 861 C CA . GLU A 1 113 ? -10.117 -2.773 -9.272 1.00 98.56 113 GLU A CA 1
ATOM 862 C C . GLU A 1 113 ? -9.202 -3.285 -8.153 1.00 98.56 113 GLU A C 1
ATOM 864 O O . GLU A 1 113 ? -9.476 -4.333 -7.565 1.00 98.56 113 GLU A O 1
ATOM 869 N N . LEU A 1 114 ? -8.147 -2.538 -7.801 1.00 98.75 114 LEU A N 1
ATOM 870 C CA . LEU A 1 114 ? -7.306 -2.888 -6.652 1.00 98.75 114 LEU A CA 1
ATOM 871 C C . LEU A 1 114 ? -8.156 -2.949 -5.374 1.00 98.75 114 LEU A C 1
ATOM 873 O O . LEU A 1 114 ? -8.058 -3.909 -4.613 1.00 98.75 114 LEU A O 1
ATOM 877 N N . ALA A 1 115 ? -9.045 -1.974 -5.169 1.00 98.81 115 ALA A N 1
ATOM 878 C CA . ALA A 1 115 ? -9.940 -1.927 -4.020 1.00 98.81 115 ALA A CA 1
ATOM 879 C C . ALA A 1 115 ? -10.924 -3.102 -3.977 1.00 98.81 115 ALA A C 1
ATOM 881 O O . ALA A 1 115 ? -11.143 -3.660 -2.902 1.00 98.81 115 ALA A O 1
ATOM 882 N N . ARG A 1 116 ? -11.487 -3.505 -5.125 1.00 98.69 116 ARG A N 1
ATOM 883 C CA . ARG A 1 116 ? -12.370 -4.676 -5.231 1.00 98.69 116 ARG A CA 1
ATOM 884 C C . ARG A 1 116 ? -11.654 -5.937 -4.748 1.00 98.69 116 ARG A C 1
ATOM 886 O O . ARG A 1 116 ? -12.178 -6.650 -3.894 1.00 98.69 116 ARG A O 1
ATOM 893 N N . ILE A 1 117 ? -10.433 -6.168 -5.238 1.00 98.69 117 ILE A N 1
ATOM 894 C CA . ILE A 1 117 ? -9.598 -7.317 -4.851 1.00 98.69 117 ILE A CA 1
ATOM 895 C C . ILE A 1 117 ? -9.283 -7.279 -3.349 1.00 98.69 117 ILE A C 1
ATOM 897 O O . ILE A 1 117 ? -9.387 -8.300 -2.668 1.00 98.69 117 ILE A O 1
ATOM 901 N N . LEU A 1 118 ? -8.914 -6.111 -2.812 1.00 98.81 118 LEU A N 1
ATOM 902 C CA . LEU A 1 118 ? -8.644 -5.957 -1.380 1.00 98.81 118 LEU A CA 1
ATOM 903 C C . LEU A 1 118 ? -9.878 -6.237 -0.528 1.00 98.81 118 LEU A C 1
ATOM 905 O O . LEU A 1 118 ? -9.773 -6.959 0.459 1.00 98.81 118 LEU A O 1
ATOM 909 N N . ALA A 1 119 ? -11.042 -5.711 -0.908 1.00 98.81 119 ALA A N 1
ATOM 910 C CA . ALA A 1 119 ? -12.289 -5.936 -0.188 1.00 98.81 119 ALA A CA 1
ATOM 911 C C . ALA A 1 119 ? -12.686 -7.421 -0.181 1.00 98.81 119 ALA A C 1
ATOM 913 O O . ALA A 1 119 ? -13.069 -7.945 0.864 1.00 98.81 119 ALA A O 1
ATOM 914 N N . GLU A 1 120 ? -12.537 -8.125 -1.307 1.00 98.62 120 GLU A N 1
ATOM 915 C CA . GLU A 1 120 ? -12.765 -9.574 -1.388 1.00 98.62 120 GLU A CA 1
ATOM 916 C C . GLU A 1 120 ? -11.852 -10.349 -0.434 1.00 98.62 120 GLU A C 1
ATOM 918 O O . GLU A 1 120 ? -12.328 -11.199 0.320 1.00 98.62 120 GLU A O 1
ATOM 923 N N . LYS A 1 121 ? -10.556 -10.018 -0.413 1.00 98.69 121 LYS A N 1
ATOM 924 C CA . LYS A 1 121 ? -9.574 -10.665 0.468 1.00 98.69 121 LYS A CA 1
ATOM 925 C C . LYS A 1 121 ? -9.741 -10.287 1.942 1.00 98.69 121 LYS A C 1
ATOM 927 O O . LYS A 1 121 ? -9.426 -11.096 2.808 1.00 98.69 121 LYS A O 1
ATOM 932 N N . ALA A 1 122 ? -10.239 -9.088 2.238 1.00 98.75 122 ALA A N 1
ATOM 933 C CA . ALA A 1 122 ? -10.448 -8.602 3.600 1.00 98.75 122 ALA A CA 1
ATOM 934 C C . ALA A 1 122 ? -11.777 -9.077 4.216 1.00 98.75 122 ALA A C 1
ATOM 936 O O . ALA A 1 122 ? -11.890 -9.164 5.438 1.00 98.75 122 ALA A O 1
ATOM 937 N N . ARG A 1 123 ? -12.787 -9.419 3.402 1.00 98.62 123 ARG A N 1
ATOM 938 C CA . ARG A 1 123 ? -14.125 -9.829 3.868 1.00 98.62 123 ARG A CA 1
ATOM 939 C C . ARG A 1 123 ? -14.117 -10.985 4.893 1.00 98.62 123 ARG A C 1
ATOM 941 O O . ARG A 1 123 ? -14.868 -10.873 5.863 1.00 98.62 12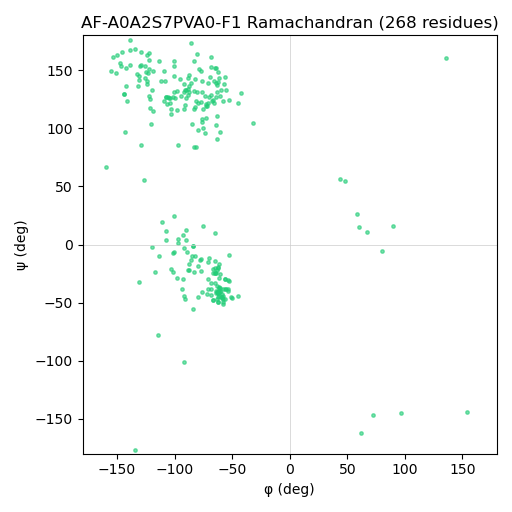3 ARG A O 1
ATOM 948 N N . PRO A 1 124 ? -13.280 -12.039 4.772 1.00 98.56 124 PRO 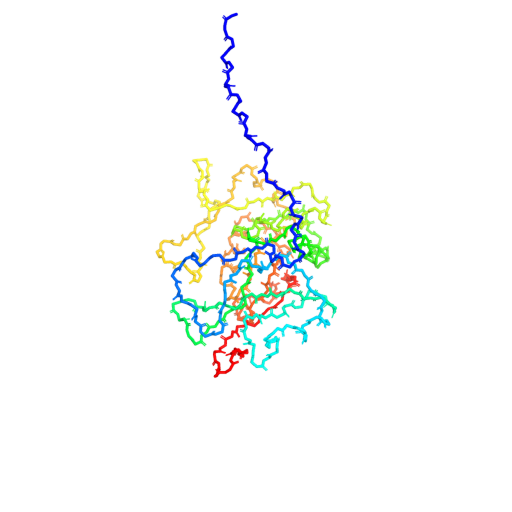A N 1
ATOM 949 C CA . PRO A 1 124 ? -13.184 -13.107 5.777 1.00 98.56 124 PRO A CA 1
ATOM 950 C C . PRO A 1 124 ? -12.720 -12.643 7.166 1.00 98.56 124 PRO A C 1
ATOM 952 O O . PRO A 1 124 ? -12.961 -13.326 8.157 1.00 98.56 124 PRO A O 1
ATOM 955 N N . PHE A 1 125 ? -12.078 -11.477 7.263 1.00 98.56 125 PHE A N 1
ATOM 956 C CA . PHE A 1 125 ? -11.653 -10.900 8.539 1.00 98.56 125 PHE A CA 1
ATOM 957 C C . PHE A 1 125 ? -12.766 -10.112 9.239 1.00 98.56 125 PHE A C 1
ATOM 959 O O . PHE A 1 125 ? -12.539 -9.618 10.344 1.00 98.56 125 PHE A O 1
ATOM 966 N N . HIS A 1 126 ? -13.956 -10.009 8.632 1.00 98.31 126 HIS A N 1
ATOM 967 C CA . HIS A 1 126 ? -15.143 -9.333 9.166 1.00 98.3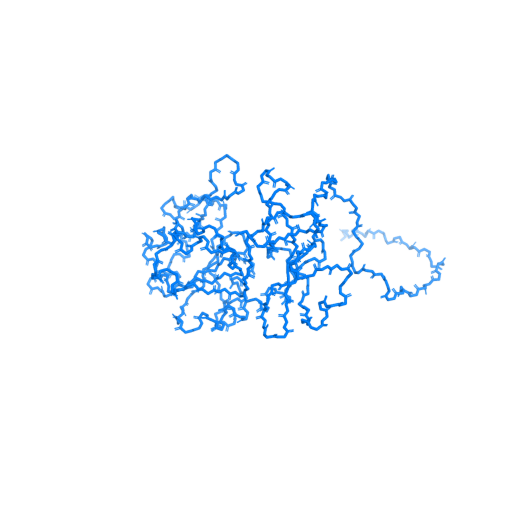1 126 HIS A CA 1
ATOM 968 C C . HIS A 1 126 ? -14.833 -7.964 9.807 1.00 98.31 126 HIS A C 1
ATOM 970 O O . HIS A 1 126 ? -15.088 -7.788 10.999 1.00 98.31 126 HIS A O 1
ATOM 976 N N . PRO A 1 127 ? -14.218 -7.014 9.079 1.00 98.56 127 PRO A N 1
ATOM 977 C CA . PRO A 1 127 ? -14.006 -5.677 9.621 1.00 98.56 127 PRO A CA 1
ATOM 978 C C . PRO A 1 127 ? -15.346 -4.968 9.851 1.00 98.56 127 PRO A C 1
ATOM 980 O O . PRO A 1 127 ? -16.308 -5.229 9.137 1.00 98.56 127 PRO A O 1
ATOM 983 N N . ASP A 1 128 ? -15.383 -4.051 10.815 1.00 98.44 128 ASP A N 1
ATOM 984 C CA . ASP A 1 128 ? -16.514 -3.156 11.098 1.00 98.44 128 ASP A CA 1
ATOM 985 C C . ASP A 1 128 ? -16.258 -1.731 10.577 1.00 98.44 128 ASP A C 1
ATOM 987 O O . ASP A 1 128 ? -17.183 -0.933 10.428 1.00 98.44 12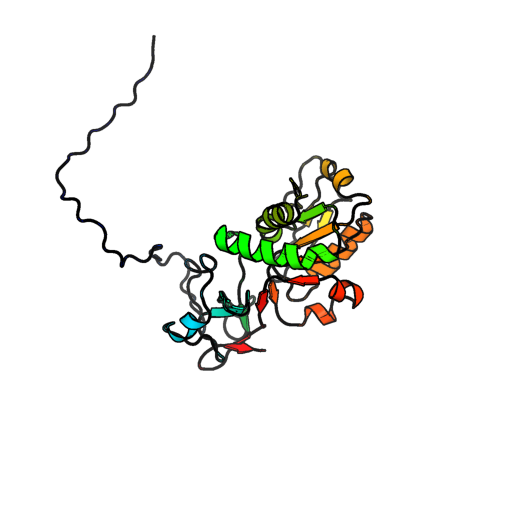8 ASP A O 1
ATOM 991 N N . VAL A 1 129 ? -14.984 -1.382 10.362 1.00 98.44 129 VAL A N 1
ATOM 992 C CA . VAL A 1 129 ? -14.537 -0.050 9.945 1.00 98.44 129 VAL A CA 1
ATOM 993 C C . VAL A 1 129 ? -13.254 -0.147 9.124 1.00 98.44 129 VAL A C 1
ATOM 995 O O . VAL A 1 129 ? -12.408 -1.014 9.358 1.00 98.44 129 VAL A O 1
ATOM 998 N N . VAL A 1 130 ? -13.103 0.768 8.168 1.00 98.75 130 VAL A N 1
ATOM 999 C CA . VAL A 1 130 ? -11.901 0.909 7.338 1.00 98.75 130 VAL A CA 1
ATOM 1000 C C . VAL A 1 130 ? -11.135 2.152 7.766 1.00 98.75 130 VAL A C 1
ATOM 1002 O O . VAL A 1 130 ? -11.704 3.242 7.799 1.00 98.75 130 VAL A O 1
ATOM 1005 N N . VAL A 1 131 ? -9.848 1.994 8.056 1.00 98.38 131 VAL A N 1
ATOM 1006 C CA . VAL A 1 131 ? -8.897 3.072 8.333 1.00 98.38 131 VAL A CA 1
ATOM 1007 C C . VAL A 1 131 ? -7.956 3.216 7.142 1.00 98.38 131 VAL A C 1
ATOM 1009 O O . VAL A 1 131 ? -7.350 2.235 6.725 1.00 98.38 131 VAL A O 1
ATOM 1012 N N . GLY A 1 132 ? -7.824 4.422 6.592 1.00 97.94 132 GLY A N 1
ATOM 1013 C CA . GLY A 1 132 ? -6.893 4.716 5.496 1.00 97.94 132 GLY A CA 1
ATOM 1014 C C . GLY A 1 132 ? -5.661 5.467 5.989 1.00 97.94 132 GLY A C 1
ATOM 1015 O O . GLY A 1 132 ? -5.803 6.519 6.616 1.00 97.94 132 GLY A O 1
ATOM 1016 N N . LEU A 1 133 ? -4.466 4.955 5.690 1.00 96.31 133 LEU A N 1
ATOM 1017 C CA . LEU A 1 133 ? -3.199 5.616 6.006 1.00 96.31 133 LEU A CA 1
ATOM 1018 C C . LEU A 1 133 ? -2.775 6.588 4.891 1.00 96.31 133 LEU A C 1
ATOM 1020 O O . LEU A 1 133 ? -3.051 6.348 3.712 1.00 96.31 133 LEU A O 1
ATOM 1024 N N . PRO A 1 134 ? -2.118 7.710 5.223 1.00 92.88 134 PRO A N 1
ATOM 1025 C CA . PRO A 1 134 ? -1.661 8.654 4.219 1.00 92.88 134 PRO A CA 1
ATOM 1026 C C . PRO A 1 134 ? -0.360 8.175 3.545 1.00 92.88 134 PRO A C 1
ATOM 1028 O O . PRO A 1 134 ? 0.460 7.515 4.167 1.00 92.88 134 PRO A O 1
ATOM 1031 N N . THR A 1 135 ? -0.086 8.525 2.284 1.00 90.75 135 THR A N 1
ATOM 1032 C CA . THR A 1 135 ? -0.999 9.224 1.354 1.00 90.75 135 THR A CA 1
ATOM 1033 C C . THR A 1 135 ? -1.807 8.241 0.516 1.00 90.75 135 THR A C 1
ATOM 1035 O O . THR A 1 135 ? -3.001 8.445 0.322 1.00 90.75 135 THR A O 1
ATOM 1038 N N . GLY A 1 136 ? -1.174 7.191 -0.015 1.00 93.75 136 GLY A N 1
ATOM 1039 C CA . GLY A 1 136 ? -1.817 6.323 -0.997 1.00 93.75 136 GLY A CA 1
ATOM 1040 C C . GLY A 1 136 ? -2.961 5.487 -0.414 1.00 93.75 136 GLY A C 1
ATOM 1041 O O . GLY A 1 136 ? -3.969 5.303 -1.098 1.00 93.75 136 GLY A O 1
ATOM 1042 N N . GLY A 1 137 ? -2.879 5.077 0.857 1.00 97.12 137 GLY A N 1
ATOM 1043 C CA . GLY A 1 137 ? -3.988 4.424 1.559 1.00 97.12 137 GLY A CA 1
ATOM 1044 C C . GLY A 1 137 ? -5.270 5.266 1.573 1.00 97.12 137 GLY A C 1
ATOM 1045 O O . GLY A 1 137 ? -6.348 4.727 1.337 1.00 97.12 137 GLY A O 1
ATOM 1046 N N . LEU A 1 138 ? -5.173 6.594 1.717 1.00 97.00 138 LEU A N 1
ATOM 1047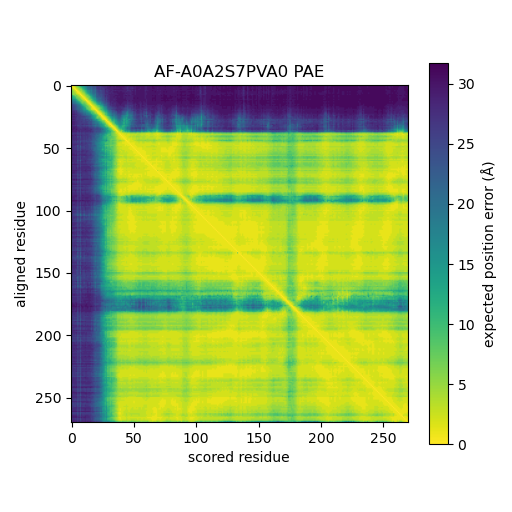 C CA . LEU A 1 138 ? -6.324 7.509 1.640 1.00 97.00 138 LEU A CA 1
ATOM 1048 C C . LEU A 1 138 ? -7.007 7.532 0.267 1.00 97.00 138 LEU A C 1
ATOM 1050 O O . LEU A 1 138 ? -8.186 7.866 0.180 1.00 97.00 138 LEU A O 1
ATOM 1054 N N . VAL A 1 139 ? -6.292 7.185 -0.807 1.00 98.12 139 VAL A N 1
ATOM 1055 C CA . VAL A 1 139 ? -6.862 7.142 -2.163 1.00 98.12 139 VAL A CA 1
ATOM 1056 C C . VAL A 1 139 ? -7.736 5.901 -2.347 1.00 98.12 139 VAL A C 1
ATOM 1058 O O . VAL A 1 139 ? -8.804 5.978 -2.948 1.00 98.12 139 VAL A O 1
ATOM 1061 N N . ILE A 1 140 ? -7.302 4.753 -1.820 1.00 98.62 140 ILE A N 1
ATOM 1062 C CA . ILE A 1 140 ? -7.947 3.454 -2.062 1.00 98.62 140 ILE A CA 1
ATOM 1063 C C . ILE A 1 140 ? -8.911 3.028 -0.942 1.00 98.62 140 ILE A C 1
ATOM 1065 O O . ILE A 1 140 ? -9.909 2.363 -1.223 1.00 98.62 140 ILE A O 1
ATOM 1069 N N . ALA A 1 141 ? -8.686 3.456 0.305 1.00 98.69 141 ALA A N 1
ATOM 1070 C CA . ALA A 1 141 ? -9.552 3.172 1.453 1.00 98.69 141 ALA A CA 1
ATOM 1071 C C . ALA A 1 141 ? -11.047 3.482 1.234 1.00 98.69 141 ALA A C 1
ATOM 1073 O O . ALA A 1 141 ? -11.858 2.617 1.574 1.00 98.69 141 ALA A O 1
ATOM 1074 N N . PRO A 1 142 ? -11.465 4.631 0.654 1.00 98.50 142 PRO A N 1
ATOM 1075 C CA . PRO A 1 142 ? -12.887 4.884 0.404 1.00 98.50 142 PRO A CA 1
ATOM 1076 C C . PRO A 1 142 ? -13.511 3.884 -0.580 1.00 98.50 142 PRO A C 1
ATOM 1078 O O . PRO A 1 142 ? -14.651 3.470 -0.384 1.00 98.50 142 PRO A O 1
ATOM 1081 N N . PHE A 1 143 ? -12.768 3.438 -1.599 1.00 98.69 143 PHE A N 1
ATOM 1082 C CA . PHE A 1 143 ? -13.250 2.417 -2.534 1.00 98.69 143 PHE A CA 1
ATOM 1083 C C . PHE A 1 143 ? -13.377 1.054 -1.842 1.00 98.69 143 PHE A C 1
ATOM 1085 O O . PHE A 1 143 ? -14.386 0.373 -2.011 1.00 98.69 143 PHE A O 1
ATOM 1092 N N . VAL A 1 144 ? -12.387 0.672 -1.023 1.00 98.88 144 VAL A N 1
ATOM 1093 C CA . VAL A 1 144 ? -12.427 -0.571 -0.229 1.00 98.88 144 VAL A CA 1
ATOM 1094 C C . VAL A 1 144 ? -13.627 -0.564 0.718 1.00 98.88 144 VAL A C 1
ATOM 1096 O O . VAL A 1 144 ? -14.363 -1.547 0.777 1.00 98.88 144 VAL A O 1
ATOM 1099 N N . ALA A 1 145 ? -13.860 0.552 1.415 1.00 98.75 145 ALA A N 1
ATOM 1100 C CA . ALA A 1 145 ? -15.019 0.740 2.281 1.00 98.75 145 ALA A CA 1
ATOM 1101 C C . ALA A 1 145 ? -16.336 0.536 1.514 1.00 98.75 145 ALA A C 1
ATOM 1103 O O . ALA A 1 145 ? -17.171 -0.258 1.949 1.00 98.75 145 ALA A O 1
ATOM 1104 N N . GLY A 1 146 ? -16.467 1.145 0.330 1.00 98.62 146 GLY A N 1
ATOM 1105 C CA . GLY A 1 146 ? -17.633 0.978 -0.539 1.00 98.62 146 GLY A CA 1
ATOM 1106 C C . GLY A 1 146 ? -17.895 -0.480 -0.936 1.00 98.62 146 GLY A C 1
ATOM 1107 O O . GLY A 1 146 ? -19.015 -0.963 -0.785 1.00 98.62 146 GLY A O 1
ATOM 1108 N N . TYR A 1 147 ? -16.870 -1.228 -1.361 1.00 98.75 147 TYR A N 1
ATOM 1109 C CA . TYR A 1 147 ? -17.018 -2.654 -1.708 1.00 98.75 147 TYR A CA 1
ATOM 1110 C C . TYR A 1 147 ? -17.358 -3.559 -0.511 1.00 98.75 147 TYR A C 1
ATOM 1112 O O . TYR A 1 147 ? -17.947 -4.633 -0.679 1.00 98.75 147 TYR A O 1
ATOM 1120 N N . LEU A 1 148 ? -16.999 -3.144 0.705 1.00 98.69 148 LEU A N 1
ATOM 1121 C CA . LEU A 1 148 ? -17.387 -3.830 1.939 1.00 98.69 148 LEU A CA 1
ATOM 1122 C C . LEU A 1 148 ? -18.797 -3.445 2.418 1.00 98.69 148 LEU A C 1
ATOM 1124 O O . LEU A 1 148 ? -19.338 -4.130 3.284 1.00 98.69 148 LEU A O 1
ATOM 1128 N N . GLY A 1 149 ? -19.420 -2.429 1.813 1.00 98.44 149 GLY A N 1
ATOM 1129 C CA . GLY A 1 149 ? -20.753 -1.939 2.169 1.00 98.44 149 GLY A CA 1
ATOM 1130 C C . GLY A 1 149 ? -20.751 -0.844 3.238 1.00 98.44 149 GLY A C 1
ATOM 1131 O O . GLY A 1 149 ? -21.793 -0.572 3.830 1.00 98.44 149 GLY A O 1
ATOM 1132 N N . PHE A 1 150 ? -19.603 -0.218 3.502 1.00 98.44 150 PHE A N 1
ATOM 1133 C CA . PHE A 1 150 ? -19.505 0.932 4.393 1.00 98.44 150 PHE A CA 1
ATOM 1134 C C . PHE A 1 150 ? -19.655 2.237 3.615 1.00 98.44 150 PHE A C 1
ATOM 1136 O O . PHE A 1 150 ? -19.041 2.426 2.569 1.00 98.44 150 PHE A O 1
ATOM 1143 N N . ASP A 1 151 ? -20.411 3.174 4.182 1.00 95.88 151 ASP A N 1
ATOM 1144 C CA . ASP A 1 151 ? -20.617 4.512 3.611 1.00 95.88 151 ASP A CA 1
ATOM 1145 C C . ASP A 1 151 ? -19.416 5.454 3.833 1.00 95.88 151 ASP A C 1
ATOM 1147 O O . ASP A 1 151 ? -19.313 6.529 3.249 1.00 95.88 151 ASP A O 1
ATOM 1151 N N . ARG A 1 152 ? -18.473 5.062 4.701 1.00 96.75 152 ARG A N 1
ATOM 1152 C CA . ARG A 1 152 ? -17.314 5.885 5.064 1.00 96.75 152 ARG A CA 1
ATOM 1153 C C . ARG A 1 152 ? -16.083 5.061 5.425 1.00 96.75 152 ARG A C 1
ATOM 1155 O O . ARG A 1 152 ? -16.184 3.895 5.800 1.00 96.75 152 ARG A O 1
ATOM 1162 N N . HIS A 1 153 ? -14.937 5.735 5.408 1.00 98.06 153 HIS A N 1
ATOM 1163 C CA . HIS A 1 153 ? -13.684 5.292 6.022 1.00 98.06 153 HIS A CA 1
ATOM 1164 C C . HIS A 1 153 ? -13.205 6.346 7.035 1.00 98.06 153 HIS A C 1
ATOM 1166 O O . HIS A 1 153 ? -13.681 7.484 7.026 1.00 98.06 153 HIS A O 1
ATOM 1172 N N . VAL A 1 154 ? -12.268 5.972 7.904 1.00 97.62 154 VAL A N 1
ATOM 1173 C CA . VAL A 1 154 ? -11.624 6.853 8.886 1.00 97.62 154 VAL A CA 1
ATOM 1174 C C . VAL A 1 154 ? -10.217 7.212 8.385 1.00 97.62 154 VAL A C 1
ATOM 1176 O O . VAL A 1 154 ? -9.364 6.326 8.291 1.00 97.62 154 VAL A O 1
ATOM 1179 N N . PRO A 1 155 ? -9.951 8.477 8.016 1.00 96.44 155 PRO A N 1
ATOM 1180 C CA . PRO A 1 155 ? -8.657 8.878 7.473 1.00 96.44 155 PRO A CA 1
ATOM 1181 C C . PRO A 1 155 ? -7.641 9.236 8.566 1.00 96.44 155 PRO A C 1
ATOM 1183 O O . PRO A 1 155 ? -7.955 9.972 9.503 1.00 96.44 155 PRO A O 1
ATOM 1186 N N . PHE A 1 156 ? -6.394 8.803 8.380 1.00 95.00 156 PHE A N 1
ATOM 1187 C CA . PHE A 1 156 ? -5.221 9.385 9.036 1.00 95.00 156 PHE A CA 1
ATOM 1188 C C . PHE A 1 156 ? -4.577 10.425 8.116 1.00 95.00 156 PHE A C 1
ATOM 1190 O O . PHE A 1 156 ? -4.516 10.229 6.905 1.00 95.00 156 PHE A O 1
ATOM 1197 N N . GLY A 1 157 ? -4.072 11.530 8.663 1.00 91.69 157 GLY A N 1
ATOM 1198 C CA . GLY A 1 157 ? -3.446 12.603 7.875 1.00 91.69 157 GLY A CA 1
ATOM 1199 C C . GLY A 1 157 ? -2.022 12.927 8.319 1.00 91.69 157 GLY A C 1
ATOM 1200 O O . GLY A 1 157 ? -1.642 12.602 9.435 1.00 91.69 157 GLY A O 1
ATOM 1201 N N . TYR A 1 158 ? -1.251 13.614 7.468 1.00 88.75 158 TYR A N 1
ATOM 1202 C CA . TYR A 1 158 ? 0.077 14.152 7.824 1.00 88.75 158 TYR A CA 1
ATOM 1203 C C . TYR A 1 158 ? 0.034 15.534 8.488 1.00 88.75 158 TYR A C 1
ATOM 1205 O O . TYR A 1 158 ? 1.037 16.013 9.010 1.00 88.75 158 TYR A O 1
ATOM 1213 N N . THR A 1 159 ? -1.107 16.220 8.439 1.00 85.88 159 THR A N 1
ATOM 1214 C CA . THR A 1 159 ? -1.228 17.591 8.943 1.00 85.88 159 THR A CA 1
ATOM 1215 C C . THR A 1 159 ? -1.819 17.594 10.344 1.00 85.88 159 THR A C 1
ATOM 1217 O O . THR A 1 159 ? -2.992 17.263 10.524 1.00 85.88 159 THR A O 1
ATOM 1220 N N . ARG A 1 160 ? -1.031 18.047 11.326 1.00 86.06 160 ARG A N 1
ATOM 1221 C CA . ARG A 1 160 ? -1.529 18.338 12.674 1.00 86.06 160 ARG A CA 1
ATOM 1222 C C . ARG A 1 160 ? -2.459 19.545 12.630 1.00 86.06 160 ARG A C 1
ATOM 1224 O O . ARG A 1 160 ? -2.084 20.600 12.118 1.00 86.06 160 ARG A O 1
ATOM 1231 N N . LYS A 1 161 ? -3.652 19.411 13.203 1.00 86.12 161 LYS A N 1
ATOM 1232 C CA . LYS A 1 161 ? -4.581 20.533 13.393 1.00 86.12 161 LYS A CA 1
ATOM 1233 C C . LYS A 1 161 ? -4.508 21.047 14.836 1.00 86.12 161 LYS A C 1
ATOM 1235 O O . LYS A 1 161 ? -4.083 20.297 15.713 1.00 86.12 161 LYS A O 1
ATOM 1240 N N . PRO A 1 162 ? -4.915 22.301 15.115 1.00 90.50 162 PRO A N 1
ATOM 1241 C CA . PRO A 1 162 ? -4.801 22.879 16.457 1.00 90.50 162 PRO A CA 1
ATOM 1242 C C . PRO A 1 162 ? -5.493 22.078 17.568 1.00 90.50 162 PRO A C 1
ATOM 1244 O O . PRO A 1 162 ? -5.029 22.105 18.700 1.00 90.50 162 PRO A O 1
ATOM 1247 N N . TRP A 1 163 ? -6.571 21.357 17.246 1.00 88.31 163 TRP A N 1
ATOM 1248 C CA . TRP A 1 163 ? -7.347 20.545 18.192 1.00 88.31 163 TRP A CA 1
ATOM 1249 C C . TRP A 1 163 ? -6.874 19.093 18.319 1.00 88.31 163 TRP A C 1
ATOM 1251 O O . TRP A 1 163 ? -7.541 18.297 18.972 1.00 88.31 163 TRP A O 1
ATOM 1261 N N . PHE A 1 164 ? -5.782 18.710 17.653 1.00 88.81 164 PHE A N 1
ATOM 1262 C CA . PHE A 1 164 ? -5.272 17.345 17.746 1.00 88.81 164 PHE A CA 1
ATOM 1263 C C . PHE A 1 164 ? -4.543 17.125 19.067 1.00 88.81 164 PHE A C 1
ATOM 1265 O O . PHE A 1 164 ? -3.798 17.990 19.533 1.00 88.81 164 PHE A O 1
ATOM 1272 N N . ASP A 1 165 ? -4.757 15.938 19.622 1.00 82.75 165 ASP A N 1
ATOM 1273 C CA . ASP A 1 165 ? -4.081 15.443 20.811 1.00 82.75 165 ASP A CA 1
ATOM 1274 C C . ASP A 1 165 ? -2.783 14.728 20.403 1.00 82.75 165 ASP A C 1
ATOM 1276 O O . ASP A 1 165 ? -2.770 13.923 19.465 1.00 82.75 165 ASP A O 1
ATOM 1280 N N . ASP A 1 166 ? -1.683 15.015 21.097 1.00 82.88 166 ASP A N 1
ATOM 1281 C CA . ASP A 1 166 ? -0.387 14.393 20.814 1.00 82.88 166 ASP A CA 1
ATOM 1282 C C . ASP A 1 166 ? -0.401 12.878 21.087 1.00 82.88 166 ASP A C 1
ATOM 1284 O O . ASP A 1 166 ? 0.333 12.138 20.435 1.00 82.88 166 ASP A O 1
ATOM 1288 N N . SER A 1 167 ? -1.289 12.389 21.961 1.00 83.38 167 SER A N 1
ATOM 1289 C CA . SER A 1 167 ? -1.509 10.952 22.184 1.00 83.38 167 SER A CA 1
ATOM 1290 C C . SER A 1 167 ? -2.075 10.224 20.959 1.00 83.38 167 SER A C 1
ATOM 1292 O O . SER A 1 167 ? -1.899 9.016 20.836 1.00 83.38 167 SER A O 1
ATOM 1294 N N . LEU A 1 168 ? -2.685 10.948 20.013 1.00 84.44 168 LEU A N 1
ATOM 1295 C CA . LEU A 1 168 ? -3.210 10.421 18.747 1.00 84.44 168 LEU A CA 1
ATOM 1296 C C . LEU A 1 168 ? -2.268 10.678 17.559 1.00 84.44 168 LEU A C 1
ATOM 1298 O O . LEU A 1 168 ? -2.699 10.710 16.401 1.00 84.44 168 LEU A O 1
ATOM 1302 N N . SER A 1 169 ? -0.978 10.852 17.847 1.00 83.81 169 SER A N 1
ATOM 1303 C CA . SER A 1 169 ? 0.067 11.139 16.866 1.00 83.81 169 SER A CA 1
ATOM 1304 C C . SER A 1 169 ? 1.136 10.046 16.862 1.00 83.81 169 SER A C 1
ATOM 1306 O O . SER A 1 169 ? 1.671 9.686 17.908 1.00 83.81 169 SER A O 1
ATOM 1308 N N . LEU A 1 170 ? 1.510 9.564 15.676 1.00 81.81 170 LEU A N 1
ATOM 1309 C CA . LEU A 1 170 ? 2.619 8.627 15.495 1.00 81.81 170 LEU A CA 1
ATOM 1310 C C . LEU A 1 170 ? 3.670 9.215 14.568 1.00 81.81 170 LEU A C 1
ATOM 1312 O O . LEU A 1 170 ? 3.369 9.523 13.420 1.00 81.81 170 LEU A O 1
ATOM 1316 N N . SER A 1 171 ? 4.917 9.270 15.025 1.00 78.75 171 SER A N 1
ATOM 1317 C CA . SER A 1 171 ? 6.059 9.519 14.147 1.00 78.75 171 SER A CA 1
ATOM 1318 C C . SER A 1 171 ? 6.399 8.249 13.366 1.00 78.75 171 SER A C 1
ATOM 1320 O O . SER A 1 171 ? 6.641 7.203 13.966 1.00 78.75 171 SER A O 1
ATOM 1322 N N . ILE A 1 172 ? 6.398 8.327 12.036 1.00 72.69 172 ILE A N 1
ATOM 1323 C CA . ILE A 1 172 ? 6.688 7.202 11.148 1.00 72.69 172 ILE A CA 1
ATOM 1324 C C . ILE A 1 172 ? 8.016 7.406 10.417 1.00 72.69 172 ILE A C 1
ATOM 1326 O O . ILE A 1 172 ? 8.356 8.501 9.966 1.00 72.69 172 ILE A O 1
ATOM 1330 N N . SER A 1 173 ? 8.774 6.323 10.263 1.00 64.25 173 SER A N 1
ATOM 1331 C CA . SER A 1 173 ? 9.973 6.301 9.424 1.00 64.25 173 SER A CA 1
ATOM 1332 C C . SER A 1 173 ? 9.608 5.877 7.996 1.00 64.25 173 SER A C 1
ATOM 1334 O O . SER A 1 173 ? 8.888 4.898 7.801 1.00 64.25 173 SER A O 1
ATOM 1336 N N . CYS A 1 174 ? 10.097 6.604 6.987 1.00 61.84 174 CYS A N 1
ATOM 1337 C CA . CYS A 1 174 ? 9.939 6.260 5.571 1.00 61.84 174 CYS A CA 1
ATOM 1338 C C . CYS A 1 174 ? 11.311 6.216 4.889 1.00 61.84 174 CYS A C 1
ATOM 1340 O O . CYS A 1 174 ? 12.186 7.026 5.183 1.00 61.84 174 CYS A O 1
ATOM 1342 N N . ILE A 1 175 ? 11.493 5.282 3.946 1.00 58.25 175 ILE A N 1
ATOM 1343 C CA . ILE A 1 175 ? 12.775 5.049 3.241 1.00 58.25 175 ILE A CA 1
ATOM 1344 C C . ILE A 1 175 ? 13.242 6.296 2.468 1.00 58.25 175 ILE A C 1
ATOM 1346 O O . ILE A 1 175 ? 14.433 6.473 2.233 1.00 58.25 175 ILE A O 1
ATOM 1350 N N . PHE A 1 176 ? 12.300 7.159 2.085 1.00 57.62 176 PHE A 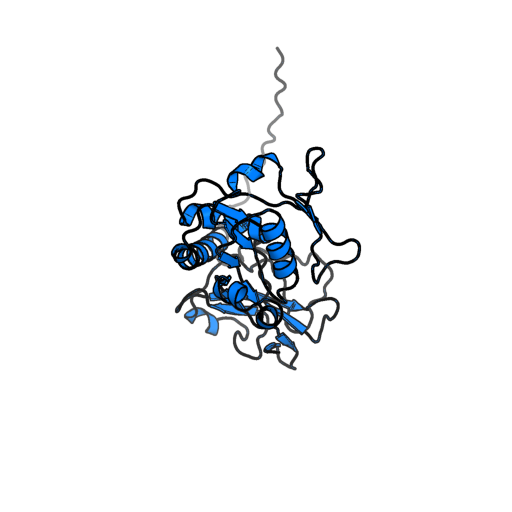N 1
ATOM 1351 C CA . PHE A 1 176 ? 12.547 8.383 1.326 1.00 57.62 176 PHE A CA 1
ATOM 1352 C C . PHE A 1 176 ? 12.638 9.648 2.199 1.00 57.62 176 PHE A C 1
ATOM 1354 O O . PHE A 1 176 ? 12.712 10.744 1.652 1.00 57.62 176 PHE A O 1
ATOM 1361 N N . THR A 1 177 ? 12.592 9.532 3.531 1.00 56.69 177 THR A N 1
ATOM 1362 C CA . THR A 1 177 ? 12.609 10.700 4.422 1.00 56.69 177 THR A CA 1
ATOM 1363 C C . THR A 1 177 ? 14.033 11.206 4.650 1.00 56.69 177 THR A C 1
ATOM 1365 O O . THR A 1 177 ? 14.848 10.520 5.263 1.00 56.69 177 THR A O 1
ATOM 1368 N N . GLU A 1 178 ? 14.305 12.445 4.239 1.00 56.03 178 GLU A N 1
ATOM 1369 C CA . GLU A 1 178 ? 15.446 13.235 4.713 1.00 56.03 178 GLU A CA 1
ATOM 1370 C C . GLU A 1 178 ? 14.955 14.215 5.800 1.00 56.03 178 GLU A C 1
ATOM 1372 O O . GLU A 1 178 ? 14.013 14.971 5.571 1.00 56.03 178 GLU A O 1
ATOM 1377 N N . GLY A 1 179 ? 15.564 14.208 6.993 1.00 65.19 179 GLY A N 1
ATOM 1378 C CA . GLY A 1 179 ? 15.219 15.130 8.090 1.00 65.19 179 GLY A CA 1
ATOM 1379 C C . GLY A 1 179 ? 14.246 14.567 9.137 1.00 65.19 179 GLY A C 1
ATOM 1380 O O . GLY A 1 179 ? 14.329 13.396 9.506 1.00 65.19 179 GLY A O 1
ATOM 1381 N N . THR A 1 180 ? 13.371 15.422 9.684 1.00 64.25 180 THR A N 1
ATOM 1382 C CA . THR A 1 180 ? 12.429 15.049 10.754 1.00 64.25 180 THR A CA 1
ATOM 1383 C C . THR A 1 180 ? 11.426 14.003 10.251 1.00 64.25 180 THR A C 1
ATOM 1385 O O . THR A 1 180 ? 10.776 14.246 9.231 1.00 64.25 180 THR A O 1
ATOM 1388 N N . PRO A 1 181 ? 11.260 12.861 10.945 1.00 70.50 181 PRO A N 1
ATOM 1389 C CA . PRO A 1 181 ? 10.317 11.836 10.518 1.00 70.50 181 PRO A CA 1
ATOM 1390 C C . PRO A 1 181 ? 8.883 12.386 10.457 1.00 70.50 181 PRO A C 1
ATOM 1392 O O . PRO A 1 181 ? 8.457 13.059 11.403 1.00 70.50 181 PRO A O 1
ATOM 1395 N N . PRO A 1 182 ? 8.131 12.137 9.368 1.00 78.62 182 PRO A N 1
ATOM 1396 C CA . PRO A 1 182 ? 6.753 12.592 9.265 1.00 78.62 182 PRO A CA 1
ATOM 1397 C C . PRO A 1 182 ? 5.893 11.943 10.350 1.00 78.62 182 PRO A C 1
ATOM 1399 O O . PRO A 1 182 ? 6.131 10.805 10.746 1.00 78.62 182 PRO A O 1
ATOM 1402 N N . CYS A 1 183 ? 4.868 12.655 10.809 1.00 86.69 183 CYS A N 1
ATOM 1403 C CA . CYS A 1 183 ? 3.896 12.117 11.752 1.00 86.69 183 CYS A CA 1
ATOM 1404 C C . CYS A 1 183 ? 2.555 11.879 11.063 1.00 86.69 183 CYS A C 1
ATOM 1406 O O . CYS A 1 183 ? 2.122 12.704 10.260 1.00 86.69 183 CYS A O 1
ATOM 1408 N N . ILE A 1 184 ? 1.887 10.780 11.403 1.00 90.88 184 ILE A N 1
ATOM 1409 C CA . ILE A 1 184 ? 0.485 10.547 11.066 1.00 90.88 184 ILE A CA 1
ATOM 1410 C C . ILE A 1 184 ? -0.392 10.850 12.275 1.00 90.88 184 ILE A C 1
ATOM 1412 O O . ILE A 1 184 ? -0.002 10.617 13.420 1.00 90.88 184 ILE A O 1
ATOM 1416 N N . TYR A 1 185 ? -1.579 11.372 12.002 1.00 91.81 185 TYR A N 1
ATOM 1417 C CA . TYR A 1 185 ? -2.493 11.880 13.010 1.00 91.81 185 TYR A CA 1
ATOM 1418 C C . TYR A 1 185 ? -3.899 11.329 12.795 1.00 91.81 185 TYR A C 1
ATOM 1420 O O . TYR A 1 185 ? -4.404 11.347 11.666 1.00 91.81 185 TYR A O 1
ATOM 1428 N N . LEU A 1 186 ? -4.544 10.922 13.888 1.00 93.00 186 LEU A N 1
ATOM 1429 C CA . LEU A 1 186 ? -5.983 10.683 13.944 1.00 93.00 186 LEU A CA 1
ATOM 1430 C C . LEU A 1 186 ? -6.684 11.910 14.533 1.00 93.00 186 LEU A C 1
ATOM 1432 O O . LEU A 1 186 ? -6.283 12.413 15.580 1.00 93.00 186 LEU A O 1
ATOM 1436 N N . ASP A 1 187 ? -7.756 12.375 13.889 1.00 93.19 187 ASP A N 1
ATOM 1437 C CA . ASP A 1 187 ? -8.610 13.409 14.485 1.00 93.19 187 ASP A CA 1
ATOM 1438 C C . ASP A 1 187 ? -9.319 12.829 15.727 1.00 93.19 187 ASP A C 1
ATOM 1440 O O . ASP A 1 187 ? -10.017 11.817 15.587 1.00 93.19 187 ASP A O 1
ATOM 1444 N N . PRO A 1 188 ? -9.196 13.444 16.923 1.00 91.88 188 PRO A N 1
ATOM 1445 C CA . PRO A 1 188 ? -9.848 12.953 18.138 1.00 91.88 188 PRO A CA 1
ATOM 1446 C C . PRO A 1 188 ? -11.358 12.726 17.988 1.00 91.88 188 PRO A C 1
ATOM 1448 O O . PRO A 1 188 ? -11.906 11.796 18.576 1.00 91.88 188 PRO A O 1
ATOM 1451 N N . ASN A 1 189 ? -12.036 13.510 17.141 1.00 92.62 189 ASN A N 1
ATOM 1452 C CA . ASN A 1 189 ? -13.476 13.372 16.896 1.00 92.62 189 ASN A CA 1
ATOM 1453 C C . ASN A 1 189 ? -13.848 12.098 16.119 1.00 92.62 189 ASN A C 1
ATOM 1455 O O . ASN A 1 189 ? -15.026 11.762 16.008 1.00 92.62 189 ASN A O 1
ATOM 1459 N N . LEU A 1 190 ? -12.862 11.398 15.554 1.00 93.88 190 LEU A N 1
ATOM 1460 C CA . LEU A 1 190 ? -13.051 10.142 14.832 1.00 93.88 190 LEU A CA 1
ATOM 1461 C C . LEU A 1 190 ? -12.698 8.914 15.681 1.00 93.88 190 LEU A C 1
ATOM 1463 O O . LEU A 1 190 ? -12.958 7.794 15.242 1.00 93.88 190 LEU A O 1
ATOM 1467 N N . LEU A 1 191 ? -12.146 9.092 16.887 1.00 91.31 191 LEU A N 1
ATOM 1468 C CA . LEU A 1 191 ? -11.702 7.986 17.743 1.00 91.31 191 LEU A CA 1
ATOM 1469 C C . LEU A 1 191 ? -12.851 7.036 18.119 1.00 91.31 191 LEU A C 1
ATOM 1471 O O . LEU A 1 191 ? -12.710 5.815 18.047 1.00 91.31 191 LEU A O 1
ATOM 1475 N N . GLU A 1 192 ? -14.028 7.581 18.424 1.00 91.50 192 GLU A N 1
ATOM 1476 C CA . GLU A 1 192 ? -15.223 6.787 18.750 1.00 91.50 192 GLU A CA 1
ATOM 1477 C C . GLU A 1 192 ? -15.734 5.942 17.570 1.00 91.50 192 GLU A C 1
ATOM 1479 O O . GLU A 1 192 ? -16.529 5.022 17.749 1.00 91.50 192 GLU A O 1
ATOM 1484 N N . LEU A 1 193 ? -15.268 6.211 16.344 1.00 94.19 193 LEU A N 1
ATOM 1485 C CA . LEU A 1 193 ? -15.628 5.411 15.172 1.00 94.19 193 LEU A CA 1
ATOM 1486 C C . LEU A 1 193 ? -14.833 4.107 15.072 1.00 94.19 193 LEU A C 1
ATOM 1488 O O . LEU A 1 193 ? -15.244 3.208 14.340 1.00 94.19 193 LEU A O 1
ATOM 1492 N N . VAL A 1 194 ? -13.704 4.011 15.776 1.00 94.38 194 VAL A N 1
ATOM 1493 C CA . VAL A 1 194 ? -12.770 2.876 15.708 1.00 94.38 194 VAL A CA 1
ATOM 1494 C C . VAL A 1 194 ? -12.645 2.130 17.033 1.00 94.38 194 VAL A C 1
ATOM 1496 O O . VAL A 1 194 ? -12.332 0.940 17.034 1.00 94.38 194 VAL A O 1
ATOM 1499 N N . LYS A 1 195 ? -12.936 2.784 18.162 1.00 90.75 195 LYS A N 1
ATOM 1500 C CA . LYS A 1 195 ? -12.839 2.166 19.486 1.00 90.75 195 LYS A CA 1
ATOM 1501 C C . LYS A 1 195 ? -13.776 0.959 19.616 1.00 90.75 195 LYS A C 1
ATOM 1503 O O . LYS A 1 195 ? -14.970 1.037 19.327 1.00 90.75 195 LYS A O 1
ATOM 1508 N N . GLY A 1 196 ? -13.221 -0.181 20.033 1.00 91.19 196 GLY A N 1
ATOM 1509 C CA . GLY A 1 196 ? -13.961 -1.441 20.179 1.00 91.19 196 GLY A CA 1
ATOM 1510 C C . GLY A 1 196 ? -14.457 -2.063 18.864 1.00 91.19 196 GLY A C 1
ATOM 1511 O O . GLY A 1 196 ? -15.257 -2.997 18.905 1.00 91.19 196 GLY A O 1
ATOM 1512 N N . LYS A 1 197 ? -14.018 -1.560 17.702 1.00 96.44 197 LYS A N 1
ATOM 1513 C CA . LYS A 1 197 ? -14.376 -2.076 16.373 1.00 96.44 197 LYS A CA 1
ATOM 1514 C C . LYS A 1 197 ? -13.275 -2.957 15.801 1.00 96.44 197 LYS A C 1
ATOM 1516 O O . LYS A 1 197 ? -12.101 -2.772 16.107 1.00 96.44 197 LYS A O 1
ATOM 1521 N N . ARG A 1 198 ? -13.646 -3.889 14.924 1.00 98.19 198 ARG A N 1
ATOM 1522 C CA . ARG A 1 198 ? -12.708 -4.663 14.104 1.00 98.19 198 ARG A CA 1
ATOM 1523 C C . ARG A 1 198 ? -12.196 -3.780 12.969 1.00 98.19 198 ARG A C 1
ATOM 1525 O O . ARG A 1 198 ? -12.923 -3.494 12.019 1.00 98.19 198 ARG A O 1
ATOM 1532 N N . VAL A 1 199 ? -10.956 -3.324 13.070 1.00 98.50 199 VAL A N 1
ATOM 1533 C CA . VAL A 1 199 ? -10.362 -2.355 12.144 1.00 98.50 199 VAL A CA 1
ATOM 1534 C C . VAL A 1 199 ? -9.672 -3.067 10.980 1.00 98.50 199 VAL A C 1
ATOM 1536 O O . VAL A 1 199 ? -8.787 -3.900 11.187 1.00 98.50 199 VAL A O 1
ATOM 1539 N N . LEU A 1 200 ? -10.048 -2.699 9.753 1.00 98.81 200 LEU A N 1
ATOM 1540 C CA . LEU A 1 200 ? -9.251 -2.932 8.548 1.00 98.81 200 LEU A CA 1
ATOM 1541 C C . LEU A 1 200 ? -8.365 -1.711 8.295 1.00 98.81 200 LEU A C 1
ATOM 1543 O O . LEU A 1 200 ? -8.882 -0.631 8.018 1.00 98.81 200 LEU A O 1
ATOM 1547 N N . VAL A 1 201 ? -7.047 -1.881 8.350 1.00 98.62 201 VAL A N 1
ATOM 1548 C CA . VAL A 1 201 ? -6.087 -0.831 7.975 1.00 98.62 201 VAL A CA 1
ATOM 1549 C C . VAL A 1 201 ? -5.768 -0.948 6.489 1.00 98.62 201 VAL A C 1
ATOM 1551 O O . VAL A 1 201 ? -5.496 -2.045 6.006 1.00 98.62 201 VAL A O 1
ATOM 1554 N N . VAL A 1 202 ? -5.791 0.169 5.767 1.00 98.81 202 VAL A N 1
ATOM 1555 C CA . VAL A 1 202 ? -5.543 0.237 4.325 1.00 98.81 202 VAL A CA 1
ATOM 1556 C C . VAL A 1 202 ? -4.377 1.173 4.026 1.00 98.81 202 VAL A C 1
ATOM 1558 O O . VAL A 1 202 ? -4.390 2.332 4.446 1.00 98.81 202 VAL A O 1
ATOM 1561 N N . ASP A 1 203 ? -3.401 0.683 3.264 1.00 97.75 203 ASP A N 1
ATOM 1562 C CA . ASP A 1 203 ? -2.223 1.443 2.828 1.00 97.75 203 ASP A CA 1
ATOM 1563 C C . ASP A 1 203 ? -1.863 1.158 1.357 1.00 97.75 203 ASP A C 1
ATOM 1565 O O . ASP A 1 203 ? -2.487 0.323 0.694 1.00 97.75 203 ASP A O 1
ATOM 1569 N N . ASP A 1 204 ? -0.867 1.852 0.808 1.00 96.25 204 ASP A N 1
ATOM 1570 C CA . ASP A 1 204 ? -0.440 1.660 -0.575 1.00 96.25 204 ASP A CA 1
ATOM 1571 C C . ASP A 1 204 ? 0.543 0.500 -0.757 1.00 96.25 204 ASP A C 1
ATOM 1573 O O . ASP A 1 204 ? 0.271 -0.403 -1.553 1.00 96.25 204 ASP A O 1
ATOM 1577 N N . VAL A 1 205 ? 1.668 0.497 -0.044 1.00 96.69 205 VAL A N 1
ATOM 1578 C CA . VAL A 1 205 ? 2.766 -0.448 -0.253 1.00 96.69 205 VAL A CA 1
ATOM 1579 C C . VAL A 1 205 ? 3.421 -0.848 1.065 1.00 96.69 205 VAL A C 1
ATOM 1581 O O . VAL A 1 205 ? 3.913 -0.013 1.817 1.00 96.69 205 VAL A O 1
ATOM 1584 N N . ILE A 1 206 ? 3.572 -2.155 1.288 1.00 96.50 206 ILE A N 1
ATOM 1585 C CA . ILE A 1 206 ? 4.507 -2.684 2.292 1.00 96.50 206 ILE A CA 1
ATOM 1586 C C . ILE A 1 206 ? 5.743 -3.233 1.574 1.00 96.50 206 ILE A C 1
ATOM 1588 O O . ILE A 1 206 ? 5.633 -4.133 0.745 1.00 96.50 206 ILE A O 1
ATOM 1592 N N . SER A 1 207 ? 6.924 -2.703 1.916 1.00 94.19 207 SER A N 1
ATOM 1593 C CA . SER A 1 207 ? 8.221 -3.147 1.374 1.00 94.19 207 SER A CA 1
ATOM 1594 C C . SER A 1 207 ? 9.113 -3.775 2.458 1.00 94.19 207 SER A C 1
ATOM 1596 O O . SER A 1 207 ? 9.169 -4.997 2.592 1.00 94.19 207 SER A O 1
ATOM 1598 N N . SER A 1 208 ? 9.756 -2.966 3.309 1.00 92.69 208 SER A N 1
ATOM 1599 C CA . SER A 1 208 ? 10.530 -3.463 4.463 1.00 92.69 208 SER A CA 1
ATOM 1600 C C . SER A 1 208 ? 9.659 -3.898 5.643 1.00 92.69 208 SER A C 1
ATOM 1602 O O . SER A 1 208 ? 10.123 -4.649 6.489 1.00 92.69 208 SER A O 1
ATOM 1604 N N . GLY A 1 209 ? 8.426 -3.392 5.744 1.00 93.44 209 GLY A N 1
ATOM 1605 C CA . GLY A 1 209 ? 7.521 -3.632 6.873 1.00 93.44 209 GLY A CA 1
ATOM 1606 C C . GLY A 1 209 ? 7.775 -2.774 8.119 1.00 93.44 209 GLY A C 1
ATOM 1607 O O . GLY A 1 209 ? 6.957 -2.817 9.031 1.00 93.44 209 GLY A O 1
ATOM 1608 N N . SER A 1 210 ? 8.838 -1.961 8.173 1.00 91.38 210 SER A N 1
ATOM 1609 C CA . SER A 1 210 ? 9.164 -1.147 9.362 1.00 91.38 210 SER A CA 1
ATOM 1610 C C . SER A 1 210 ? 8.073 -0.129 9.700 1.00 91.38 210 SER A C 1
ATOM 1612 O O . SER A 1 210 ? 7.577 -0.112 10.820 1.00 91.38 210 SER A O 1
ATOM 1614 N N . THR A 1 211 ? 7.626 0.647 8.711 1.00 90.94 211 THR A N 1
ATOM 1615 C CA . THR A 1 211 ? 6.554 1.641 8.875 1.00 90.94 211 THR A CA 1
ATOM 1616 C C . THR A 1 211 ? 5.255 0.995 9.349 1.00 90.94 211 THR A C 1
ATOM 1618 O O . THR A 1 211 ? 4.599 1.503 10.257 1.00 90.94 211 THR A O 1
ATOM 1621 N N . MET A 1 212 ? 4.905 -0.162 8.779 1.00 94.81 212 MET A N 1
ATOM 1622 C CA . MET A 1 212 ? 3.702 -0.895 9.169 1.00 94.81 212 MET A CA 1
ATOM 1623 C C . MET A 1 212 ? 3.820 -1.460 10.589 1.00 94.81 212 MET A C 1
ATOM 1625 O O . MET A 1 212 ? 2.857 -1.399 11.342 1.00 94.81 212 MET A O 1
ATOM 1629 N N . LYS A 1 213 ? 4.999 -1.945 10.998 1.00 93.75 213 LYS A N 1
ATOM 1630 C CA . LYS A 1 213 ? 5.251 -2.406 12.371 1.00 93.75 213 LYS A CA 1
ATOM 1631 C C . LYS A 1 213 ? 4.995 -1.303 13.396 1.00 93.75 213 LYS A C 1
ATOM 1633 O O . LYS A 1 213 ? 4.251 -1.516 14.351 1.00 93.75 213 LYS A O 1
ATOM 1638 N N . ASP A 1 214 ? 5.596 -0.135 13.179 1.00 91.25 214 ASP A N 1
ATOM 1639 C CA . ASP A 1 214 ? 5.450 1.015 14.076 1.00 91.25 214 ASP A CA 1
ATOM 1640 C C . ASP A 1 214 ? 3.995 1.499 14.102 1.00 91.25 214 ASP A C 1
ATOM 1642 O O . ASP A 1 214 ? 3.450 1.783 15.170 1.00 91.25 214 ASP A O 1
ATOM 1646 N N . THR A 1 215 ? 3.337 1.500 12.938 1.00 92.81 215 THR A N 1
ATOM 1647 C CA . THR A 1 215 ? 1.918 1.853 12.811 1.00 92.81 215 THR A CA 1
ATOM 1648 C C . THR A 1 215 ? 1.024 0.900 13.590 1.00 92.81 215 THR A C 1
ATOM 1650 O O . THR A 1 215 ? 0.208 1.349 14.385 1.00 92.81 215 THR A O 1
ATOM 1653 N N . LEU A 1 216 ? 1.186 -0.413 13.432 1.00 94.25 216 LEU A N 1
ATOM 1654 C CA . LEU A 1 216 ? 0.361 -1.391 14.141 1.00 94.25 216 LEU A CA 1
ATOM 1655 C C . LEU A 1 216 ? 0.559 -1.326 15.655 1.00 94.25 216 LEU A C 1
ATOM 1657 O O . LEU A 1 216 ? -0.428 -1.345 16.384 1.00 94.25 216 LEU A O 1
ATOM 1661 N N . LYS A 1 217 ? 1.803 -1.169 16.122 1.00 91.81 217 LYS A N 1
ATOM 1662 C CA . LYS A 1 217 ? 2.104 -0.994 17.550 1.00 91.81 217 LYS A CA 1
ATOM 1663 C C . LYS A 1 217 ? 1.429 0.251 18.130 1.00 91.81 217 LYS A C 1
ATOM 1665 O O . LYS A 1 217 ? 0.940 0.234 19.255 1.00 91.81 217 LYS A O 1
ATOM 1670 N N . PHE A 1 218 ? 1.408 1.340 17.372 1.00 90.19 218 PHE A N 1
ATOM 1671 C CA . PHE A 1 218 ? 0.719 2.560 17.770 1.00 90.19 218 PHE A CA 1
ATOM 1672 C C . PHE A 1 218 ? -0.799 2.377 17.833 1.00 90.19 218 PHE A C 1
ATOM 1674 O O . PHE A 1 218 ? -1.411 2.744 18.830 1.00 90.19 218 PHE A O 1
ATOM 1681 N N . LEU A 1 219 ? -1.402 1.774 16.803 1.00 91.81 219 LEU A N 1
ATOM 1682 C CA . LEU A 1 219 ? -2.842 1.508 16.776 1.00 91.81 219 LEU A CA 1
ATOM 1683 C C . LEU A 1 219 ? -3.262 0.573 17.920 1.00 91.81 219 LEU A C 1
ATOM 1685 O O . LEU A 1 219 ? -4.303 0.793 18.534 1.00 91.81 219 LEU A O 1
ATOM 1689 N N . GLU A 1 220 ? -2.434 -0.417 18.256 1.00 89.69 220 GLU A N 1
ATOM 1690 C CA . GLU A 1 220 ? -2.621 -1.275 19.430 1.00 89.69 220 GLU A CA 1
ATOM 1691 C C . GLU A 1 220 ? -2.573 -0.473 20.741 1.00 89.69 220 GLU A C 1
ATOM 1693 O O . GLU A 1 220 ? -3.427 -0.658 21.605 1.00 89.69 220 GLU A O 1
ATOM 1698 N N . GLY A 1 221 ? -1.642 0.480 20.866 1.00 86.25 221 GLY A N 1
ATOM 1699 C CA . GLY A 1 221 ? -1.579 1.411 21.999 1.00 86.25 221 GLY A CA 1
ATOM 1700 C C . GLY A 1 221 ? -2.803 2.330 22.127 1.00 86.25 221 GLY A C 1
ATOM 1701 O O . GLY A 1 221 ? -3.088 2.811 23.220 1.00 86.25 221 GLY A O 1
ATOM 1702 N N . LEU A 1 222 ? -3.548 2.532 21.036 1.00 85.25 222 LEU A N 1
ATOM 1703 C CA . LEU A 1 222 ? -4.846 3.217 21.011 1.00 85.25 222 LEU A CA 1
ATOM 1704 C C . LEU A 1 222 ? -6.039 2.269 21.211 1.00 85.25 222 LEU A C 1
ATOM 1706 O O . LEU A 1 222 ? -7.180 2.655 20.954 1.00 85.25 222 LEU A O 1
ATOM 1710 N N . GLU A 1 223 ? -5.787 1.029 21.632 1.00 87.06 223 GLU A N 1
ATOM 1711 C CA . GLU A 1 223 ? -6.796 -0.017 21.830 1.00 87.06 223 GLU A CA 1
ATOM 1712 C C . GLU A 1 223 ? -7.594 -0.345 20.551 1.00 87.06 223 GLU A C 1
ATOM 1714 O O . GLU A 1 223 ? -8.739 -0.808 20.606 1.00 87.06 223 GLU A O 1
ATOM 1719 N N . MET A 1 224 ? -7.009 -0.118 19.368 1.00 92.50 224 MET A N 1
ATOM 1720 C CA . MET A 1 224 ? -7.637 -0.491 18.102 1.00 92.50 224 MET A CA 1
ATOM 1721 C C . MET A 1 224 ? -7.413 -1.970 17.793 1.00 92.50 224 MET A C 1
ATOM 1723 O O . MET A 1 224 ? -6.284 -2.437 17.638 1.00 92.50 224 MET A O 1
ATOM 1727 N N . ASN A 1 225 ? -8.506 -2.707 17.604 1.00 95.94 225 ASN A N 1
ATOM 1728 C CA . ASN A 1 225 ? -8.461 -4.114 17.225 1.00 95.94 225 ASN A CA 1
ATOM 1729 C C . ASN A 1 225 ? -8.234 -4.265 15.709 1.00 95.94 225 ASN A C 1
ATOM 1731 O O . ASN A 1 225 ? -9.186 -4.410 14.938 1.00 95.94 225 ASN A O 1
ATOM 1735 N N . VAL A 1 226 ? -6.973 -4.208 15.269 1.00 97.50 226 VAL A N 1
ATOM 1736 C CA . VAL A 1 226 ? -6.606 -4.386 13.853 1.00 97.50 226 VAL A CA 1
ATOM 1737 C C . VAL A 1 226 ? -6.689 -5.859 13.451 1.00 97.50 226 VAL A C 1
ATOM 1739 O O . VAL A 1 226 ? -5.756 -6.638 13.687 1.00 97.50 226 VAL A O 1
ATOM 1742 N N . VAL A 1 227 ? -7.788 -6.215 12.781 1.00 98.44 227 VAL A N 1
ATOM 1743 C CA . VAL A 1 227 ? -8.084 -7.586 12.332 1.00 98.44 227 VAL A CA 1
ATOM 1744 C C . VAL A 1 227 ? -7.499 -7.915 10.963 1.00 98.44 227 VAL A C 1
ATOM 1746 O O . VAL A 1 227 ? -7.326 -9.088 10.652 1.00 98.44 227 VAL A O 1
ATOM 1749 N N . CYS A 1 228 ? -7.205 -6.907 10.139 1.00 98.69 228 CYS A N 1
ATOM 1750 C CA . CYS A 1 228 ? -6.645 -7.085 8.802 1.00 98.69 228 CYS A CA 1
ATOM 1751 C C . CYS A 1 228 ? -5.877 -5.835 8.359 1.00 98.69 228 CYS A C 1
ATOM 1753 O O . CYS A 1 228 ? -6.221 -4.711 8.735 1.00 98.69 228 CYS A O 1
ATOM 1755 N N . VAL A 1 229 ? -4.844 -6.044 7.545 1.00 98.75 229 VAL A N 1
ATOM 1756 C CA . VAL A 1 229 ? -4.097 -4.992 6.853 1.00 98.75 229 VAL A CA 1
ATOM 1757 C C . VAL A 1 229 ? -4.183 -5.265 5.354 1.00 98.75 229 VAL A C 1
ATOM 1759 O O . VAL A 1 229 ? -3.710 -6.296 4.885 1.00 98.75 229 VAL A O 1
ATOM 1762 N N . ALA A 1 230 ? -4.781 -4.355 4.596 1.00 98.75 230 ALA A N 1
ATOM 1763 C CA . ALA A 1 230 ? -4.918 -4.452 3.149 1.00 98.75 230 ALA A CA 1
ATOM 1764 C C . ALA A 1 230 ? -4.019 -3.427 2.459 1.00 98.75 230 ALA A C 1
ATOM 1766 O O . ALA A 1 230 ? -4.138 -2.229 2.703 1.00 98.75 230 ALA A O 1
ATOM 1767 N N . VAL A 1 231 ? -3.140 -3.882 1.569 1.00 98.69 231 VAL A N 1
ATOM 1768 C CA . VAL A 1 231 ? -2.223 -2.988 0.849 1.00 98.69 231 VAL A CA 1
ATOM 1769 C C . VAL A 1 231 ? -2.343 -3.117 -0.653 1.00 98.69 231 VAL A C 1
ATOM 1771 O O . VAL A 1 231 ? -2.467 -4.219 -1.185 1.00 98.69 231 VAL A O 1
ATOM 1774 N N . GLY A 1 232 ? -2.258 -1.996 -1.365 1.00 98.44 232 GLY A N 1
ATOM 1775 C CA . GLY A 1 232 ? -2.221 -2.007 -2.827 1.00 98.44 232 GLY A CA 1
ATOM 1776 C C . GLY A 1 232 ? -1.169 -2.987 -3.356 1.00 98.44 232 GLY A C 1
ATOM 1777 O O . GLY A 1 232 ? -1.479 -3.812 -4.212 1.00 98.44 232 GLY A O 1
ATOM 1778 N N . MET A 1 233 ? 0.038 -2.973 -2.786 1.00 98.56 233 MET A N 1
ATOM 1779 C CA . MET A 1 233 ? 1.135 -3.842 -3.203 1.00 98.56 233 MET A CA 1
ATOM 1780 C C . MET A 1 233 ? 1.994 -4.345 -2.036 1.00 98.56 233 MET A C 1
ATOM 1782 O O . MET A 1 233 ? 2.418 -3.571 -1.181 1.00 98.56 233 MET A O 1
ATOM 1786 N N . LEU A 1 234 ? 2.345 -5.633 -2.052 1.00 98.31 234 LEU A N 1
ATOM 1787 C CA . LEU A 1 234 ? 3.504 -6.134 -1.301 1.00 98.31 234 LEU A CA 1
ATOM 1788 C C . LEU A 1 234 ? 4.738 -6.101 -2.201 1.00 98.31 234 LEU A C 1
ATOM 1790 O O . LEU A 1 234 ? 4.690 -6.547 -3.348 1.00 98.31 234 LEU A O 1
ATOM 1794 N N . GLN A 1 235 ? 5.839 -5.553 -1.698 1.00 96.75 235 GLN A N 1
ATOM 1795 C CA . GLN A 1 235 ? 7.073 -5.398 -2.454 1.00 96.75 235 GLN A CA 1
ATOM 1796 C C . GLN A 1 235 ? 8.226 -6.170 -1.813 1.00 96.75 235 GLN A C 1
ATOM 1798 O O . GLN A 1 235 ? 8.695 -5.848 -0.723 1.00 96.75 235 GLN A O 1
ATOM 1803 N N . GLY A 1 236 ? 8.717 -7.173 -2.533 1.00 95.62 236 GLY A N 1
ATOM 1804 C CA . GLY A 1 236 ? 9.693 -8.129 -2.040 1.00 95.62 236 GLY A CA 1
ATOM 1805 C C . GLY A 1 236 ? 9.165 -8.938 -0.852 1.00 95.62 236 GLY A C 1
ATOM 1806 O O . GLY A 1 236 ? 7.964 -9.019 -0.586 1.00 95.62 236 GLY A O 1
ATOM 1807 N N . SER A 1 237 ? 10.096 -9.545 -0.121 1.00 94.69 237 SER A N 1
ATOM 1808 C CA . SER A 1 237 ? 9.798 -10.460 0.987 1.00 94.69 237 SER A CA 1
ATOM 1809 C C . SER A 1 237 ? 10.351 -10.009 2.341 1.00 94.69 237 SER A C 1
ATOM 1811 O O . SER A 1 237 ? 10.142 -10.699 3.336 1.00 94.69 237 SER A O 1
ATOM 1813 N N . GLU A 1 238 ? 11.067 -8.881 2.409 1.00 93.25 238 GLU A N 1
ATOM 1814 C CA . GLU A 1 238 ? 11.761 -8.452 3.635 1.00 93.25 238 GLU A CA 1
ATOM 1815 C C . GLU A 1 238 ? 10.799 -8.127 4.784 1.00 93.25 238 GLU A C 1
ATOM 1817 O O . GLU A 1 238 ? 11.105 -8.434 5.935 1.00 93.25 238 GLU A O 1
ATOM 1822 N N . TRP A 1 239 ? 9.603 -7.612 4.485 1.00 95.75 239 TRP A N 1
ATOM 1823 C CA . TRP A 1 239 ? 8.554 -7.363 5.479 1.00 95.75 239 TRP A CA 1
ATOM 1824 C C . TRP A 1 239 ? 8.193 -8.588 6.327 1.00 95.75 239 TRP A C 1
ATOM 1826 O O . TRP A 1 239 ? 7.883 -8.432 7.506 1.00 95.75 239 TRP A O 1
ATOM 1836 N N . ARG A 1 240 ? 8.311 -9.807 5.779 1.00 95.56 240 ARG A N 1
ATOM 1837 C CA . ARG A 1 240 ? 8.042 -11.060 6.510 1.00 95.56 240 ARG A CA 1
ATOM 1838 C C . ARG A 1 240 ? 9.043 -11.330 7.634 1.00 95.56 240 ARG A C 1
ATOM 1840 O O . ARG A 1 240 ? 8.749 -12.119 8.518 1.00 95.56 240 ARG A O 1
ATOM 1847 N N . LYS A 1 241 ? 10.231 -10.717 7.586 1.00 95.31 241 LYS A N 1
ATOM 1848 C CA . LYS A 1 241 ? 11.263 -10.832 8.631 1.00 95.31 241 LYS A CA 1
ATOM 1849 C C . LYS A 1 241 ? 11.095 -9.780 9.729 1.00 95.31 241 LYS A C 1
ATOM 1851 O O . LYS A 1 241 ? 11.649 -9.932 10.812 1.00 95.31 241 LYS A O 1
ATOM 1856 N N . VAL A 1 242 ? 10.400 -8.683 9.424 1.00 95.56 242 VAL A N 1
ATOM 1857 C CA . VAL A 1 242 ? 10.234 -7.529 10.321 1.00 95.56 242 VAL A CA 1
ATOM 1858 C C . VAL A 1 242 ? 8.947 -7.632 11.137 1.00 95.56 242 VAL A C 1
ATOM 1860 O O . VAL A 1 242 ? 8.943 -7.250 12.314 1.00 95.56 242 VAL A O 1
ATOM 1863 N N . LEU A 1 243 ? 7.881 -8.126 10.505 1.00 96.25 243 LEU A N 1
ATOM 1864 C CA . LEU A 1 243 ? 6.573 -8.356 11.109 1.00 96.25 243 LEU A CA 1
ATOM 1865 C C . LEU A 1 243 ? 6.508 -9.757 11.722 1.00 96.25 243 LEU A C 1
ATOM 1867 O O . LEU A 1 243 ? 7.070 -10.705 11.176 1.00 96.25 243 LEU A O 1
ATOM 1871 N N . ASP A 1 244 ? 5.827 -9.874 12.857 1.00 95.81 244 ASP A N 1
ATOM 1872 C CA . ASP A 1 244 ? 5.557 -11.156 13.502 1.00 95.81 244 ASP A CA 1
ATOM 1873 C C . ASP A 1 244 ? 4.586 -12.017 12.673 1.00 95.81 244 ASP A C 1
ATOM 1875 O O . ASP A 1 244 ? 3.875 -11.530 11.789 1.00 95.81 244 ASP A O 1
ATOM 1879 N N . GLU A 1 245 ? 4.564 -13.319 12.955 1.00 95.44 245 GLU A N 1
ATOM 1880 C CA . GLU A 1 245 ? 3.804 -14.300 12.176 1.00 95.44 245 GLU A CA 1
ATOM 1881 C C . GLU A 1 245 ? 2.293 -14.015 12.163 1.00 95.44 245 GLU A C 1
ATOM 1883 O O . GLU A 1 245 ? 1.638 -14.183 11.130 1.00 95.44 245 GLU A O 1
ATOM 1888 N N . ASP A 1 246 ? 1.739 -13.540 13.278 1.00 94.50 246 ASP A N 1
ATOM 1889 C CA . ASP A 1 246 ? 0.312 -13.245 13.398 1.00 94.50 246 ASP A CA 1
ATOM 1890 C C . ASP A 1 246 ? -0.061 -12.004 12.585 1.00 94.50 246 ASP A C 1
ATOM 1892 O O . ASP A 1 246 ? -1.075 -11.991 11.880 1.00 94.50 246 ASP A O 1
ATOM 1896 N N . THR A 1 247 ? 0.809 -10.994 12.576 1.00 95.19 247 THR A N 1
ATOM 1897 C CA . THR A 1 247 ? 0.681 -9.844 11.682 1.00 95.19 247 THR A CA 1
ATOM 1898 C C . THR A 1 247 ? 0.776 -10.246 10.212 1.00 95.19 247 THR A C 1
ATOM 1900 O O . THR A 1 247 ? -0.009 -9.771 9.391 1.00 95.19 247 THR A O 1
ATOM 1903 N N . VAL A 1 248 ? 1.686 -11.149 9.848 1.00 97.06 248 VAL A N 1
ATOM 1904 C CA . VAL A 1 248 ? 1.812 -11.629 8.462 1.00 97.06 248 VAL A CA 1
ATOM 1905 C C . VAL A 1 248 ? 0.537 -12.342 7.997 1.00 97.06 248 VAL A C 1
ATOM 1907 O O . VAL A 1 248 ? 0.105 -12.127 6.864 1.00 97.06 248 VAL A O 1
ATOM 1910 N N . LYS A 1 249 ? -0.107 -13.141 8.859 1.00 96.94 249 LYS A N 1
ATOM 1911 C CA . LYS A 1 249 ? -1.346 -13.880 8.537 1.00 96.94 249 LYS A CA 1
ATOM 1912 C C . LYS A 1 249 ? -2.552 -12.983 8.254 1.00 96.94 249 LYS A C 1
ATOM 1914 O O . LYS A 1 249 ? -3.470 -13.415 7.561 1.00 96.94 249 LYS A O 1
ATOM 1919 N N . LYS A 1 250 ? -2.562 -11.754 8.778 1.00 97.06 250 LYS A N 1
ATOM 1920 C CA . LYS A 1 250 ? -3.659 -10.791 8.581 1.00 97.06 250 LYS A CA 1
ATOM 1921 C C . LYS A 1 250 ? -3.415 -9.781 7.456 1.00 97.06 250 LYS A C 1
ATOM 1923 O O . LYS A 1 250 ? -4.267 -8.920 7.229 1.00 97.06 250 LYS A O 1
ATOM 1928 N N . ILE A 1 251 ? -2.279 -9.866 6.758 1.00 98.44 251 ILE A N 1
ATOM 1929 C CA . ILE A 1 251 ? -1.963 -8.997 5.620 1.00 98.44 251 ILE A CA 1
ATOM 1930 C C . ILE A 1 251 ? -2.526 -9.586 4.325 1.00 98.44 251 ILE A C 1
ATOM 1932 O O . ILE A 1 251 ? -2.281 -10.742 3.985 1.00 98.44 251 ILE A O 1
ATOM 1936 N N . VAL A 1 252 ? -3.222 -8.750 3.559 1.00 98.69 252 VAL A N 1
ATOM 1937 C CA . VAL A 1 252 ? -3.683 -9.044 2.201 1.00 98.69 252 VAL A CA 1
ATOM 1938 C C . VAL A 1 252 ? -3.189 -7.970 1.236 1.00 98.69 252 VAL A C 1
ATOM 1940 O O . VAL A 1 252 ? -3.053 -6.803 1.600 1.00 98.69 252 VAL A O 1
ATOM 1943 N N . SER A 1 253 ? -2.932 -8.351 -0.012 1.00 98.62 253 SER A N 1
ATOM 1944 C CA . SER A 1 253 ? -2.506 -7.422 -1.061 1.00 98.62 253 SER A CA 1
ATOM 1945 C C . SER A 1 253 ? -3.332 -7.563 -2.330 1.00 98.62 253 SER A C 1
ATOM 1947 O O . SER A 1 253 ? -3.875 -8.638 -2.606 1.00 98.62 253 SER A O 1
ATOM 1949 N N . ALA A 1 254 ? -3.433 -6.498 -3.126 1.00 98.56 254 ALA A N 1
ATOM 1950 C CA . ALA A 1 254 ? -4.040 -6.595 -4.452 1.00 98.56 254 ALA A CA 1
ATOM 1951 C C . ALA A 1 254 ? -3.045 -7.182 -5.456 1.00 98.56 254 ALA A C 1
ATOM 1953 O O . ALA A 1 254 ? -3.391 -8.098 -6.199 1.00 98.56 254 ALA A O 1
ATOM 1954 N N . ILE A 1 255 ? -1.807 -6.688 -5.427 1.00 98.56 255 ILE A N 1
ATOM 1955 C CA . ILE A 1 255 ? -0.710 -7.136 -6.284 1.00 98.56 255 ILE A CA 1
ATOM 1956 C C . ILE A 1 255 ? 0.580 -7.349 -5.482 1.00 98.56 255 ILE A C 1
ATOM 1958 O O . ILE A 1 255 ? 0.709 -6.928 -4.330 1.00 98.56 255 ILE A O 1
ATOM 1962 N N . GLU A 1 256 ? 1.560 -7.988 -6.110 1.00 98.25 256 GLU A N 1
ATOM 1963 C CA . GLU A 1 256 ? 2.906 -8.171 -5.564 1.00 98.25 256 GLU A CA 1
ATOM 1964 C C . GLU A 1 256 ? 3.953 -7.739 -6.595 1.00 98.25 256 GLU A C 1
ATOM 1966 O O . GLU A 1 256 ? 3.690 -7.749 -7.800 1.00 98.25 256 GLU A O 1
ATOM 1971 N N . SER A 1 257 ? 5.136 -7.338 -6.131 1.00 97.75 257 SER A N 1
ATOM 1972 C CA . SER A 1 257 ? 6.285 -7.051 -6.994 1.00 97.75 257 SER A CA 1
ATOM 1973 C C . SER A 1 257 ? 7.609 -7.401 -6.314 1.00 97.75 257 SER A C 1
ATOM 1975 O O . SER A 1 257 ? 7.688 -7.364 -5.087 1.00 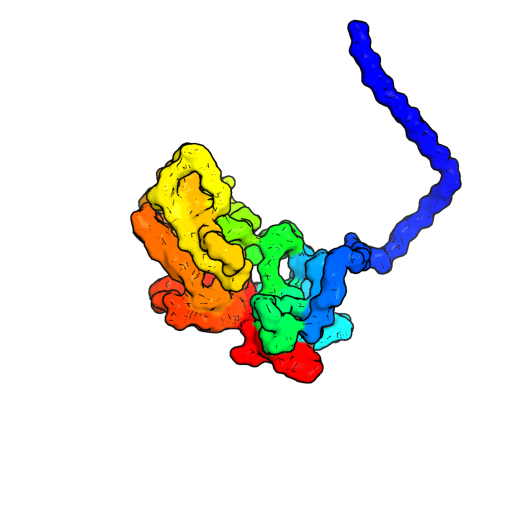97.75 257 SER A O 1
ATOM 1977 N N . PRO A 1 258 ? 8.674 -7.711 -7.069 1.00 96.69 258 PRO A N 1
ATOM 1978 C CA . PRO A 1 258 ? 9.991 -7.961 -6.501 1.00 96.69 258 PRO A CA 1
ATOM 1979 C C . PRO A 1 258 ? 10.740 -6.660 -6.178 1.00 96.69 258 PRO A C 1
ATOM 1981 O O . PRO A 1 258 ? 10.447 -5.581 -6.701 1.00 96.69 258 PRO A O 1
ATOM 1984 N N . LEU A 1 259 ? 11.792 -6.789 -5.367 1.00 94.31 259 LEU A N 1
ATOM 1985 C CA . LEU A 1 259 ? 12.904 -5.836 -5.381 1.00 94.31 259 LEU A CA 1
ATOM 1986 C C . LEU A 1 259 ? 13.853 -6.217 -6.517 1.00 94.31 259 LEU A C 1
ATOM 1988 O O . LEU A 1 259 ? 14.083 -7.401 -6.756 1.00 94.31 259 LEU A O 1
ATOM 1992 N N . LEU A 1 260 ? 14.418 -5.229 -7.208 1.00 94.94 260 LEU A N 1
ATOM 1993 C CA . LEU A 1 260 ? 15.176 -5.464 -8.432 1.00 94.94 260 LEU A CA 1
ATOM 1994 C C . LEU A 1 260 ? 16.635 -5.022 -8.308 1.00 94.94 260 LEU A C 1
ATOM 1996 O O . LEU A 1 260 ? 16.956 -4.051 -7.613 1.00 94.94 260 LEU A O 1
ATOM 2000 N N . LYS A 1 261 ? 17.510 -5.715 -9.037 1.00 94.62 261 LYS A N 1
ATOM 2001 C CA . LYS A 1 261 ? 18.914 -5.351 -9.255 1.00 94.62 261 LYS A CA 1
ATOM 2002 C C . LYS A 1 261 ? 19.226 -5.233 -10.744 1.00 94.62 261 LYS A C 1
ATOM 2004 O O . LYS A 1 261 ? 18.640 -5.940 -11.568 1.00 94.62 261 LYS A O 1
ATOM 2009 N N . ALA A 1 262 ? 20.133 -4.327 -11.081 1.00 93.69 262 ALA A N 1
ATOM 2010 C CA . ALA A 1 262 ? 20.521 -4.079 -12.461 1.00 93.69 262 ALA A CA 1
ATOM 2011 C C . ALA A 1 262 ? 21.353 -5.236 -13.035 1.00 93.69 262 ALA A C 1
ATOM 2013 O O . ALA A 1 262 ? 22.261 -5.758 -12.388 1.00 93.69 262 ALA A O 1
ATOM 2014 N N . VAL A 1 263 ? 21.071 -5.589 -14.285 1.00 95.44 263 VAL A N 1
ATOM 2015 C CA . VAL A 1 263 ? 21.918 -6.403 -15.167 1.00 95.44 263 VAL A CA 1
ATOM 2016 C C . VAL A 1 263 ? 22.069 -5.683 -16.503 1.00 95.44 263 VAL A C 1
ATOM 2018 O O . VAL A 1 263 ? 21.304 -4.770 -16.790 1.00 95.44 263 VAL A O 1
ATOM 2021 N N . LYS A 1 264 ? 23.024 -6.087 -17.349 1.00 93.62 264 LYS A N 1
ATOM 2022 C CA . LYS A 1 264 ? 23.345 -5.388 -18.610 1.00 93.62 264 LYS A CA 1
ATOM 2023 C C . LYS A 1 264 ? 22.112 -4.978 -19.433 1.00 93.62 264 LYS A C 1
ATOM 2025 O O . LYS A 1 264 ? 22.045 -3.840 -19.881 1.00 93.62 264 LYS A O 1
ATOM 2030 N N . ASP A 1 265 ? 21.137 -5.876 -19.574 1.00 93.62 265 ASP A N 1
ATOM 2031 C CA . ASP A 1 265 ? 19.994 -5.697 -20.475 1.00 93.62 265 ASP A CA 1
ATOM 2032 C C . ASP A 1 265 ? 18.647 -5.488 -19.751 1.00 93.62 265 ASP A C 1
ATOM 2034 O O . ASP A 1 265 ? 17.586 -5.695 -20.345 1.00 93.62 265 ASP A O 1
ATOM 2038 N N . GLY A 1 266 ? 18.671 -5.100 -18.472 1.00 94.38 266 GLY A N 1
ATOM 2039 C CA . GLY A 1 266 ? 17.459 -4.793 -17.713 1.00 94.38 266 GLY A CA 1
ATOM 2040 C C . GLY A 1 266 ? 17.614 -4.991 -16.212 1.00 94.38 266 GLY A C 1
ATOM 2041 O O . GLY A 1 266 ? 18.671 -4.751 -15.626 1.00 94.38 266 GLY A O 1
ATOM 2042 N N . TRP A 1 267 ? 16.540 -5.456 -15.598 1.00 95.25 267 TRP A N 1
ATOM 2043 C CA . TRP A 1 267 ? 16.396 -5.664 -14.171 1.00 95.25 267 TRP A CA 1
ATOM 2044 C C . TRP A 1 267 ? 16.014 -7.113 -13.891 1.00 95.25 267 TRP A C 1
ATOM 2046 O O . TRP A 1 267 ? 15.162 -7.684 -14.567 1.00 95.25 267 TRP A O 1
ATOM 2056 N N . VAL A 1 268 ? 16.613 -7.714 -12.872 1.00 96.62 268 VAL A N 1
ATOM 2057 C CA . VAL A 1 268 ? 16.228 -9.045 -12.382 1.00 96.62 268 VAL A CA 1
ATOM 2058 C C . VAL A 1 268 ? 15.859 -8.952 -10.912 1.00 96.62 268 VAL A C 1
ATOM 2060 O O . VAL A 1 268 ? 16.266 -8.012 -10.227 1.00 96.62 268 VAL A O 1
ATOM 2063 N N . GLU A 1 269 ? 15.089 -9.921 -10.430 1.00 95.50 269 GLU A N 1
ATOM 2064 C CA . GLU A 1 269 ? 14.782 -10.035 -9.007 1.00 95.50 269 GLU A CA 1
ATOM 2065 C C . GLU A 1 269 ? 16.069 -10.139 -8.178 1.00 95.50 269 GLU A C 1
ATOM 2067 O O . GLU A 1 269 ? 17.062 -10.756 -8.590 1.00 95.50 269 GLU A O 1
ATOM 2072 N N . ARG A 1 270 ? 16.079 -9.421 -7.054 1.00 89.12 270 ARG A N 1
ATOM 2073 C CA . ARG A 1 270 ? 17.252 -9.275 -6.200 1.00 89.12 270 ARG A CA 1
ATOM 2074 C C . ARG A 1 270 ? 17.446 -10.474 -5.295 1.00 89.12 270 ARG A C 1
ATOM 2076 O O . ARG A 1 270 ? 16.560 -10.706 -4.450 1.00 89.12 270 ARG A O 1
#

Nearest PDB structures (foldseek):
  7f06-assembly1_A  TM=8.626E-01  e=9.076E-11  Streptomyces sp.
  1vch-assembly2_D  TM=7.839E-01  e=2.095E-11  Thermus thermophilus
  1vch-assembly2_C  TM=8.453E-01  e=3.274E-10  Thermus thermophilus
  1p4a-assembly2_C  TM=8.253E-01  e=7.851E-09  Bacillus subtilis
  6fsp-assembly1_C  TM=7.746E-01  e=1.181E-09  Thermus thermophilus

Sequence (270 aa):
MNGSKIPYTSKDTSKEDVPPSSDQALYPYRTIGPLTHTHFTQPTTSYWQTIIPKSSLSSLPYRTEPPYQFSYPASLTGSTALLLPLRPLGTDTKSRAVASLALPHASNTVVGELARILAEKARPFHPDVVVGLPTGGLVIAPFVAGYLGFDRHVPFGYTRKPWFDDSLSLSISCIFTEGTPPCIYLDPNLLELVKGKRVLVVDDVISSGSTMKDTLKFLEGLEMNVVCVAVGMLQGSEWRKVLDEDTVKKIVSAIESPLLKAVKDGWVER